Protein AF-A0A7V5P904-F1 (afdb_monomer)

Structure (mmCIF, N/CA/C/O backbone):
data_AF-A0A7V5P904-F1
#
_entry.id   AF-A0A7V5P904-F1
#
loop_
_atom_site.group_PDB
_atom_site.id
_atom_site.type_symbol
_atom_site.label_atom_id
_atom_site.label_alt_id
_atom_site.label_comp_id
_atom_site.label_asym_id
_atom_site.label_entity_id
_atom_site.label_seq_id
_atom_site.pdbx_PDB_ins_code
_atom_site.Cartn_x
_atom_site.Cartn_y
_atom_site.Cartn_z
_atom_site.occupancy
_atom_site.B_iso_or_equiv
_atom_site.auth_seq_id
_atom_site.auth_comp_id
_atom_site.auth_asym_id
_atom_site.auth_atom_id
_atom_site.pdbx_PDB_model_num
ATOM 1 N N . MET A 1 1 ? -10.458 20.919 -9.563 1.00 49.38 1 MET A N 1
ATOM 2 C CA . MET A 1 1 ? -9.528 19.772 -9.502 1.00 49.38 1 MET A CA 1
ATOM 3 C C . MET A 1 1 ? -10.337 18.624 -8.945 1.00 49.38 1 MET A C 1
ATOM 5 O O . MET A 1 1 ? -10.918 18.840 -7.884 1.00 49.38 1 MET A O 1
ATOM 9 N N . PRO A 1 2 ? -10.412 17.495 -9.659 1.00 64.31 2 PRO A N 1
ATOM 10 C CA . PRO A 1 2 ? -11.200 16.342 -9.248 1.00 64.31 2 PRO A CA 1
ATOM 11 C C . PRO A 1 2 ? -10.800 15.865 -7.848 1.00 64.31 2 PRO A C 1
ATOM 13 O O . PRO A 1 2 ? -9.627 15.961 -7.459 1.00 64.31 2 PRO A O 1
ATOM 16 N N . GLY A 1 3 ? -11.764 15.338 -7.093 1.00 79.19 3 GLY A N 1
ATOM 17 C CA . GLY A 1 3 ? -11.490 14.616 -5.849 1.00 79.19 3 GLY A CA 1
ATOM 18 C C . GLY A 1 3 ? -10.581 13.401 -6.091 1.00 79.19 3 GLY A C 1
ATOM 19 O O . GLY A 1 3 ? -10.425 12.935 -7.218 1.00 79.19 3 GLY A O 1
ATOM 20 N N . SER A 1 4 ? -9.967 12.844 -5.041 1.00 85.75 4 SER A N 1
ATOM 21 C CA . SER A 1 4 ? -9.073 11.679 -5.196 1.00 85.75 4 SER A CA 1
ATOM 22 C C . SER A 1 4 ? -9.781 10.452 -5.784 1.00 85.75 4 SER A C 1
ATOM 24 O O . SER A 1 4 ? -9.177 9.731 -6.576 1.00 85.75 4 SER A O 1
ATOM 26 N N . LEU A 1 5 ? -11.047 10.238 -5.414 1.00 90.12 5 LEU A N 1
ATOM 27 C CA . LEU A 1 5 ? -11.886 9.146 -5.911 1.00 90.12 5 LEU A CA 1
ATOM 28 C C . LEU A 1 5 ? -12.297 9.353 -7.371 1.00 90.12 5 LEU A C 1
ATOM 30 O O . LEU A 1 5 ? -12.176 8.447 -8.187 1.00 90.12 5 LEU A O 1
ATOM 34 N N . GLU A 1 6 ? -12.759 10.558 -7.681 1.00 93.12 6 GLU A N 1
ATOM 35 C CA . GLU A 1 6 ? -13.147 10.979 -9.023 1.00 93.12 6 GLU A CA 1
ATOM 36 C C . GLU A 1 6 ? -11.987 10.794 -9.996 1.00 93.12 6 GLU A C 1
ATOM 38 O O . GLU A 1 6 ? -12.098 10.056 -10.971 1.00 93.12 6 GLU A O 1
ATOM 43 N N . ARG A 1 7 ? -10.819 11.347 -9.651 1.00 92.06 7 ARG A N 1
ATOM 44 C CA . ARG A 1 7 ? -9.607 11.188 -10.449 1.00 92.06 7 ARG A CA 1
ATOM 45 C C . ARG A 1 7 ? -9.246 9.718 -10.664 1.00 92.06 7 ARG A C 1
ATOM 47 O O . ARG A 1 7 ? -8.915 9.355 -11.781 1.00 92.06 7 ARG A O 1
ATOM 54 N N . PHE A 1 8 ? -9.336 8.880 -9.630 1.00 92.19 8 PHE A N 1
ATOM 55 C CA . PHE A 1 8 ? -9.058 7.447 -9.760 1.00 92.19 8 PHE A CA 1
ATOM 56 C C . PHE A 1 8 ? -9.975 6.767 -10.787 1.00 92.19 8 PHE A C 1
ATOM 58 O O . PHE A 1 8 ? -9.491 6.020 -11.634 1.00 92.19 8 PHE A O 1
ATOM 65 N N . VAL A 1 9 ? -11.287 7.020 -10.727 1.00 93.44 9 VAL A N 1
ATOM 66 C CA . VAL A 1 9 ? -12.243 6.415 -11.665 1.00 93.44 9 VAL A CA 1
ATOM 67 C C . VAL A 1 9 ? -11.966 6.888 -13.090 1.00 93.44 9 VAL A C 1
ATOM 69 O O . VAL A 1 9 ? -11.924 6.061 -13.997 1.00 93.44 9 VAL A O 1
ATOM 72 N N . LEU A 1 10 ? -11.729 8.186 -13.289 1.00 93.88 10 LEU A N 1
ATOM 73 C CA . LEU A 1 10 ? -11.456 8.753 -14.612 1.00 93.88 10 LEU A CA 1
ATOM 74 C C . LEU A 1 10 ? -10.127 8.242 -15.197 1.00 93.88 10 LEU A C 1
ATOM 76 O O . LEU A 1 10 ? -10.101 7.791 -16.340 1.00 93.88 10 LEU A O 1
ATOM 80 N N . GLU A 1 11 ? -9.051 8.208 -14.404 1.00 91.44 11 GLU A N 1
ATOM 81 C CA . GLU A 1 11 ? -7.760 7.628 -14.812 1.00 91.44 11 GLU A CA 1
ATOM 82 C C . GLU A 1 11 ? -7.897 6.134 -15.147 1.00 91.44 11 GLU A C 1
ATOM 84 O O . GLU A 1 11 ? -7.312 5.651 -16.117 1.00 91.44 11 GLU A O 1
ATOM 89 N N . TYR A 1 12 ? -8.704 5.388 -14.383 1.00 91.75 12 TYR A N 1
ATOM 90 C CA . TYR A 1 12 ? -8.979 3.988 -14.693 1.00 91.75 12 TYR A CA 1
ATOM 91 C C . TYR A 1 12 ? -9.734 3.839 -16.021 1.00 91.75 12 TYR A C 1
ATOM 93 O O . TYR A 1 12 ? -9.333 3.014 -16.844 1.00 91.75 12 TYR A O 1
ATOM 101 N N . VAL A 1 13 ? -10.776 4.647 -16.258 1.00 93.38 13 VAL A N 1
ATOM 102 C CA . VAL A 1 13 ? -11.541 4.675 -17.519 1.00 93.38 13 VAL A CA 1
ATOM 103 C C . VAL A 1 13 ? -10.605 4.913 -18.705 1.00 93.38 13 VAL A C 1
ATOM 105 O O . VAL A 1 13 ? -10.647 4.154 -19.673 1.00 93.38 13 VAL A O 1
ATOM 108 N N . GLU A 1 14 ? -9.714 5.901 -18.617 1.00 92.06 14 GLU A N 1
ATOM 109 C CA . GLU A 1 14 ? -8.711 6.164 -19.656 1.00 92.06 14 GLU A CA 1
ATOM 110 C C . GLU A 1 14 ? -7.756 4.980 -19.850 1.00 92.06 14 GLU A C 1
ATOM 112 O O . GLU A 1 14 ? -7.474 4.584 -20.983 1.00 92.06 14 GLU A O 1
ATOM 117 N N . SER A 1 15 ? -7.293 4.365 -18.756 1.00 88.12 15 SER A N 1
ATOM 118 C CA . SER A 1 15 ? -6.331 3.255 -18.806 1.00 88.12 15 SER A CA 1
ATOM 119 C C . SER A 1 15 ? -6.862 2.021 -19.544 1.00 88.12 15 SER A C 1
ATOM 121 O O . SER A 1 15 ? -6.090 1.276 -20.151 1.00 88.12 15 SER A O 1
ATOM 123 N N . VAL A 1 16 ? -8.184 1.822 -19.541 1.00 89.81 16 VAL A N 1
ATOM 124 C CA . VAL A 1 16 ? -8.861 0.727 -20.251 1.00 89.81 16 VAL A CA 1
ATOM 125 C C . VAL A 1 16 ? -9.337 1.122 -21.655 1.00 89.81 16 VAL A C 1
ATOM 127 O O . VAL A 1 16 ? -10.073 0.365 -22.293 1.00 89.81 16 VAL A O 1
ATOM 130 N N . GLY A 1 17 ? -8.913 2.289 -22.153 1.00 89.44 17 GLY A N 1
ATOM 131 C CA . GLY A 1 17 ? -9.280 2.815 -23.470 1.00 89.44 17 GLY A CA 1
ATOM 132 C C . GLY A 1 17 ? -10.692 3.399 -23.536 1.00 89.44 17 GLY A C 1
ATOM 133 O O . GLY A 1 17 ? -11.238 3.545 -24.630 1.00 89.44 17 GLY A O 1
ATOM 134 N N . GLY A 1 18 ? -11.301 3.684 -22.386 1.00 92.62 18 GLY A N 1
ATOM 135 C CA . GLY A 1 18 ? -12.535 4.448 -22.298 1.00 92.62 18 GLY A CA 1
ATOM 136 C C . GLY A 1 18 ? -12.288 5.943 -22.480 1.00 92.62 18 GLY A C 1
ATOM 137 O O . GLY A 1 18 ? -11.158 6.426 -22.419 1.00 92.62 18 GLY A O 1
ATOM 138 N N . ILE A 1 19 ? -13.373 6.676 -22.701 1.00 95.00 19 ILE A N 1
ATOM 139 C CA . ILE A 1 19 ? -13.371 8.136 -22.753 1.00 95.00 19 ILE A CA 1
ATOM 140 C C . ILE A 1 19 ? -14.425 8.681 -21.802 1.00 95.00 19 ILE A C 1
ATOM 142 O O . ILE A 1 19 ? -15.433 8.023 -21.536 1.00 95.00 19 ILE A O 1
ATOM 146 N N . TRP A 1 20 ? -14.183 9.877 -21.289 1.00 95.88 20 TRP A N 1
ATOM 147 C CA . TRP A 1 20 ? -15.099 10.556 -20.393 1.00 95.88 20 TRP A CA 1
ATOM 148 C C . TRP A 1 20 ? -15.207 12.035 -20.759 1.00 95.88 20 TRP A C 1
ATOM 150 O O . TRP A 1 20 ? -14.271 12.625 -21.299 1.00 95.88 20 TRP A O 1
ATOM 160 N N . GLU A 1 21 ? -16.364 12.617 -20.475 1.00 95.50 21 GLU A N 1
ATOM 161 C CA . GLU A 1 21 ? -16.650 14.035 -20.660 1.00 95.50 21 GLU A CA 1
ATOM 162 C C . GLU A 1 21 ? -17.303 14.583 -19.390 1.00 95.50 21 GLU A C 1
ATOM 164 O O . GLU A 1 21 ? -18.206 13.964 -18.823 1.00 95.50 21 GLU A O 1
ATOM 169 N N . GLU A 1 22 ? -16.821 15.732 -18.919 1.00 95.25 22 GLU A N 1
ATOM 170 C CA . GLU A 1 22 ? -17.440 16.454 -17.809 1.00 95.25 22 GLU A CA 1
ATOM 171 C C . GLU A 1 22 ? -18.702 17.156 -18.314 1.00 95.25 22 GLU A C 1
ATOM 173 O O . GLU A 1 22 ? -18.627 18.034 -19.174 1.00 95.25 22 GLU A O 1
ATOM 178 N N . VAL A 1 23 ? -19.858 16.763 -17.783 1.00 92.81 23 VAL A N 1
ATOM 179 C CA . VAL A 1 23 ? -21.147 17.387 -18.116 1.00 92.81 23 VAL A CA 1
ATOM 180 C C . VAL A 1 23 ? -21.366 18.592 -17.207 1.00 92.81 23 VAL A C 1
ATOM 182 O O . VAL A 1 23 ? -21.662 19.693 -17.668 1.00 92.81 23 VAL A O 1
ATOM 185 N N . GLU A 1 24 ? -21.174 18.368 -15.910 1.00 91.25 24 GLU A N 1
ATOM 186 C CA . GLU A 1 24 ? -21.265 19.342 -14.827 1.00 91.25 24 GLU A CA 1
ATOM 187 C C . GLU A 1 24 ? -20.229 18.970 -13.750 1.00 91.25 24 GLU A C 1
ATOM 189 O O . GLU A 1 24 ? -19.742 17.835 -13.742 1.00 91.25 24 GLU A O 1
ATOM 194 N N . PRO A 1 25 ? -19.877 19.878 -12.822 1.00 90.50 25 PRO A N 1
ATOM 195 C CA . PRO A 1 25 ? -18.936 19.554 -11.756 1.00 90.50 25 PRO A CA 1
ATOM 196 C C . PRO A 1 25 ? -19.353 18.290 -10.991 1.00 90.50 25 PRO A C 1
ATOM 198 O O . PRO A 1 25 ? -20.466 18.220 -10.476 1.00 90.50 25 PRO A O 1
ATOM 201 N N . GLN A 1 26 ? -18.445 17.313 -10.882 1.00 91.38 26 GLN A N 1
ATOM 202 C CA . GLN A 1 26 ? -18.683 16.003 -10.250 1.00 91.38 26 GLN A CA 1
ATOM 203 C C . GLN A 1 26 ? -19.655 15.071 -11.005 1.00 91.38 26 GLN A C 1
ATOM 205 O O . GLN A 1 26 ? -20.056 14.042 -10.450 1.00 91.38 26 GLN A O 1
ATOM 210 N N . VAL A 1 27 ? -20.004 15.384 -12.260 1.00 94.75 27 VAL A N 1
ATOM 211 C CA . VAL A 1 27 ? -20.886 14.582 -13.120 1.00 94.75 27 VAL A CA 1
ATOM 212 C C . VAL A 1 27 ? -20.229 14.332 -14.475 1.00 94.75 27 VAL A C 1
ATOM 214 O O . VAL A 1 27 ? -19.966 15.254 -15.249 1.00 94.75 27 VAL A O 1
ATOM 217 N N . TYR A 1 28 ? -20.017 13.058 -14.790 1.00 95.81 28 TYR A N 1
ATOM 218 C CA . TYR A 1 28 ? -19.255 12.631 -15.959 1.00 95.81 28 TYR A CA 1
ATOM 219 C C . TYR A 1 28 ? -20.047 11.648 -16.804 1.00 95.81 28 TYR A C 1
ATOM 221 O O . TYR A 1 28 ? -20.590 10.673 -16.286 1.00 95.81 28 TYR A O 1
ATOM 229 N N . ASP A 1 29 ? -20.056 11.864 -18.112 1.00 95.56 29 ASP A N 1
ATOM 230 C CA . ASP A 1 29 ? -20.478 10.854 -19.072 1.00 95.56 29 ASP A CA 1
ATOM 231 C C . ASP A 1 29 ? -19.258 10.006 -19.436 1.00 95.56 29 ASP A C 1
ATOM 233 O O . ASP A 1 29 ? -18.247 10.528 -19.896 1.00 95.56 29 ASP A O 1
ATOM 237 N N . VAL A 1 30 ? -19.333 8.694 -19.201 1.00 95.00 30 VAL A N 1
ATOM 238 C CA . VAL A 1 30 ? -18.252 7.742 -19.480 1.00 95.00 30 VAL A CA 1
ATOM 239 C C . VAL A 1 30 ? -18.686 6.730 -20.532 1.00 95.00 30 VAL A C 1
ATOM 241 O O . VAL A 1 30 ? -19.774 6.152 -20.467 1.00 95.00 30 VAL A O 1
ATOM 244 N N . MET A 1 31 ? -17.806 6.472 -21.492 1.00 94.31 31 MET A N 1
ATOM 245 C CA . MET A 1 31 ? -17.975 5.438 -22.505 1.00 94.31 31 MET A CA 1
ATOM 246 C C . MET A 1 31 ? -16.804 4.466 -22.427 1.00 94.31 31 MET A C 1
ATOM 248 O O . MET A 1 31 ? -15.640 4.862 -22.441 1.00 94.31 31 MET A O 1
ATOM 252 N N . MET A 1 32 ? -17.114 3.174 -22.344 1.00 92.12 32 MET A N 1
ATOM 253 C CA . MET A 1 32 ? -16.124 2.113 -22.162 1.00 92.12 32 MET A CA 1
ATOM 254 C C . MET A 1 32 ? -16.500 0.852 -22.944 1.00 92.12 32 MET A C 1
ATOM 256 O O . MET A 1 32 ? -17.670 0.686 -23.303 1.00 92.12 32 MET A O 1
ATOM 260 N N . PRO A 1 33 ? -15.556 -0.090 -23.151 1.00 90.38 33 PRO A N 1
ATOM 261 C CA . PRO A 1 33 ? -15.866 -1.392 -23.730 1.00 90.38 33 PRO A CA 1
ATOM 262 C C . PRO A 1 33 ? -17.033 -2.088 -23.018 1.00 90.38 33 PRO A C 1
ATOM 264 O O . PRO A 1 33 ? -17.097 -2.139 -21.787 1.00 90.38 33 PRO A O 1
ATOM 267 N N . GLU A 1 34 ? -17.944 -2.675 -23.798 1.00 88.38 34 GLU A N 1
ATOM 268 C CA . GLU A 1 34 ? -19.178 -3.269 -23.274 1.00 88.38 34 GLU A CA 1
ATOM 269 C C . GLU A 1 34 ? -18.920 -4.336 -22.196 1.00 88.38 34 GLU A C 1
ATOM 271 O O . GLU A 1 34 ? -19.666 -4.418 -21.218 1.00 88.38 34 GLU A O 1
ATOM 276 N N . SER A 1 35 ? -17.862 -5.136 -22.355 1.00 88.19 35 SER A N 1
ATOM 277 C CA . SER A 1 35 ? -17.453 -6.149 -21.377 1.00 88.19 35 SER A CA 1
ATOM 278 C C . SER A 1 35 ? -17.223 -5.544 -19.991 1.00 88.19 35 SER A C 1
ATOM 280 O O . SER A 1 35 ? -17.794 -6.031 -19.016 1.00 88.19 35 SER A O 1
ATOM 282 N N . LEU A 1 36 ? -16.468 -4.445 -19.918 1.00 88.25 36 LEU A N 1
ATOM 283 C CA . LEU A 1 36 ? -16.146 -3.752 -18.670 1.00 88.25 36 LEU A CA 1
ATOM 284 C C . LEU A 1 36 ? -17.365 -3.047 -18.083 1.00 88.25 36 LEU A C 1
ATOM 286 O O . LEU A 1 36 ? -17.591 -3.104 -16.880 1.00 88.25 36 LEU A O 1
ATOM 290 N N . ARG A 1 37 ? -18.202 -2.434 -18.923 1.00 89.31 37 ARG A N 1
ATOM 291 C CA . ARG A 1 37 ? -19.433 -1.774 -18.466 1.00 89.31 37 ARG A CA 1
ATOM 292 C C . ARG A 1 37 ? -20.393 -2.760 -17.792 1.00 89.31 37 ARG A C 1
ATOM 294 O O . ARG A 1 37 ? -20.950 -2.452 -16.737 1.00 89.31 37 ARG A O 1
ATOM 301 N N . ARG A 1 38 ? -20.572 -3.957 -18.373 1.00 87.38 38 ARG A N 1
ATOM 302 C CA . ARG A 1 38 ? -21.374 -5.032 -17.759 1.00 87.38 38 ARG A CA 1
ATOM 303 C C . ARG A 1 38 ? -20.756 -5.497 -16.448 1.00 87.38 38 ARG A C 1
ATOM 305 O O . ARG A 1 38 ? -21.477 -5.733 -15.482 1.00 87.38 38 ARG A O 1
ATOM 312 N N . GLU A 1 39 ? -19.434 -5.622 -16.413 1.00 88.81 39 GLU A N 1
ATOM 313 C CA . GLU A 1 39 ? -18.722 -6.031 -15.212 1.00 88.81 39 GLU A CA 1
ATOM 314 C C . GLU A 1 39 ? -18.861 -4.998 -14.093 1.00 88.81 39 GLU A C 1
ATOM 316 O O . GLU A 1 39 ? -19.142 -5.383 -12.968 1.00 88.81 39 GLU A O 1
ATOM 321 N N . LEU A 1 40 ? -18.813 -3.703 -14.393 1.00 89.44 40 LEU A N 1
ATOM 322 C CA . LEU A 1 40 ? -18.979 -2.606 -13.431 1.00 89.44 40 LEU A CA 1
ATOM 323 C C . LEU A 1 40 ? -20.437 -2.283 -13.072 1.00 89.44 40 LEU A C 1
ATOM 325 O O . LEU A 1 40 ? -20.695 -1.387 -12.269 1.00 89.44 40 LEU A O 1
ATOM 329 N N . LEU A 1 41 ? -21.397 -3.022 -13.636 1.00 86.75 41 LEU A N 1
ATOM 330 C CA . LEU A 1 41 ? -22.832 -2.836 -13.406 1.00 86.75 41 LEU A CA 1
ATOM 331 C C . LEU A 1 41 ? -23.345 -1.441 -13.809 1.00 86.75 41 LEU A C 1
ATOM 333 O O . LEU A 1 41 ? -24.323 -0.962 -13.248 1.00 86.75 41 LEU A O 1
ATOM 337 N N . LEU A 1 42 ? -22.731 -0.800 -14.807 1.00 85.19 42 LEU A N 1
ATOM 338 C CA . LEU A 1 42 ? -23.082 0.559 -15.255 1.00 85.19 42 LEU A CA 1
ATOM 339 C C . LEU A 1 42 ? -24.278 0.600 -16.232 1.00 85.19 42 LEU A C 1
ATOM 341 O O . LEU A 1 42 ? -24.453 1.546 -16.994 1.00 85.19 42 LEU A O 1
ATOM 345 N N . GLY A 1 43 ? -25.110 -0.443 -16.224 1.00 80.12 43 GLY A N 1
ATOM 346 C CA . GLY A 1 43 ? -26.280 -0.559 -17.091 1.00 80.12 43 GLY A CA 1
ATOM 347 C C . GLY A 1 43 ? -25.968 -0.896 -18.563 1.00 80.12 43 GLY A C 1
ATOM 348 O O . GLY A 1 43 ? -24.821 -1.144 -18.943 1.00 80.12 43 GLY A O 1
ATOM 349 N N . PRO A 1 44 ? -27.013 -0.978 -19.410 1.00 76.62 44 PRO A N 1
ATOM 350 C CA . PRO A 1 44 ? -26.896 -1.389 -20.811 1.00 76.62 44 PRO A CA 1
ATOM 351 C C . PRO A 1 44 ? -26.626 -0.229 -21.787 1.00 76.62 44 PRO A C 1
ATOM 353 O O . PRO A 1 44 ? -26.420 -0.478 -22.977 1.00 76.62 44 PRO A O 1
ATOM 356 N N . VAL A 1 45 ? -26.647 1.024 -21.321 1.00 79.81 45 VAL A N 1
ATOM 357 C CA . VAL A 1 45 ? -26.542 2.229 -22.165 1.00 79.81 45 VAL A CA 1
ATOM 358 C C . VAL A 1 45 ? -25.085 2.528 -22.498 1.00 79.81 45 VAL A C 1
ATOM 360 O O . VAL A 1 45 ? -24.221 2.407 -21.632 1.00 79.81 45 VAL A O 1
ATOM 363 N N . GLU A 1 46 ? -24.788 2.796 -23.776 1.00 85.44 46 GLU A N 1
ATOM 364 C CA . GLU A 1 46 ? -23.414 2.944 -24.310 1.00 85.44 46 GLU A CA 1
ATOM 365 C C . GLU A 1 46 ? -22.598 3.989 -23.548 1.00 85.44 46 GLU A C 1
ATOM 367 O O . GLU A 1 46 ? -21.433 3.757 -23.231 1.00 85.44 46 GLU A O 1
ATOM 372 N N . VAL A 1 47 ? -23.270 5.070 -23.162 1.00 91.38 47 VAL A N 1
ATOM 373 C CA . VAL A 1 47 ? -22.758 6.100 -22.267 1.00 91.38 47 VAL A CA 1
ATOM 374 C C . VAL A 1 47 ? -23.397 5.907 -20.894 1.00 91.38 47 VAL A C 1
ATOM 376 O O . VAL A 1 47 ? -24.625 5.911 -20.768 1.00 91.38 47 VAL A O 1
ATOM 379 N N . ALA A 1 48 ? -22.567 5.723 -19.872 1.00 92.19 48 ALA A N 1
ATOM 380 C CA . ALA A 1 48 ? -22.990 5.698 -18.480 1.00 92.19 48 ALA A CA 1
ATOM 381 C C . ALA A 1 48 ? -22.702 7.057 -17.842 1.00 92.19 48 ALA A C 1
ATOM 383 O O . ALA A 1 48 ? -21.608 7.589 -17.999 1.00 92.19 48 ALA A O 1
ATOM 384 N N . ARG A 1 49 ? -23.660 7.606 -17.095 1.00 94.19 49 ARG A N 1
ATOM 385 C CA . ARG A 1 49 ? -23.453 8.847 -16.345 1.00 94.19 49 ARG A CA 1
ATOM 386 C C . ARG A 1 49 ? -23.041 8.522 -14.919 1.00 94.19 49 ARG A C 1
ATOM 388 O O . ARG A 1 49 ? -23.757 7.793 -14.237 1.00 94.19 49 ARG A O 1
ATOM 395 N N . LEU A 1 50 ? -21.912 9.049 -14.468 1.00 94.88 50 LEU A N 1
ATOM 396 C CA . LEU A 1 50 ? -21.390 8.893 -13.113 1.00 94.88 50 LEU A CA 1
ATOM 397 C C . LEU A 1 50 ? -21.535 10.213 -12.358 1.00 94.88 50 LEU A C 1
ATOM 399 O O . LEU A 1 50 ? -21.218 11.264 -12.904 1.00 94.88 50 LEU A O 1
ATOM 403 N N . ALA A 1 51 ? -21.975 10.151 -11.105 1.00 95.00 51 ALA A N 1
ATOM 404 C CA . ALA A 1 51 ? -21.997 11.292 -10.194 1.00 95.00 51 ALA A CA 1
ATOM 405 C C . ALA A 1 51 ? -21.154 10.977 -8.954 1.00 95.00 51 ALA A C 1
ATOM 407 O O . ALA A 1 51 ? -21.216 9.861 -8.439 1.00 95.00 51 ALA A O 1
ATOM 408 N N . PHE A 1 52 ? -20.386 11.944 -8.459 1.00 94.00 52 PHE A N 1
ATOM 409 C CA . PHE A 1 52 ? -19.597 11.809 -7.223 1.00 94.00 52 PHE A CA 1
ATOM 410 C C . PHE A 1 52 ? -20.195 12.586 -6.043 1.00 94.00 52 PHE A C 1
ATOM 412 O O . PHE A 1 52 ? -19.780 12.386 -4.903 1.00 94.00 52 PHE A O 1
ATOM 419 N N . ASP A 1 53 ? -21.216 13.401 -6.313 1.00 92.00 53 ASP A N 1
ATOM 420 C CA . ASP A 1 53 ? -21.970 14.160 -5.323 1.00 92.00 53 ASP A CA 1
ATOM 421 C C . ASP A 1 53 ? -23.417 13.641 -5.248 1.00 92.00 53 ASP A C 1
ATOM 423 O O . ASP A 1 53 ? -24.082 13.552 -6.287 1.00 92.00 53 ASP A O 1
ATOM 427 N N . PRO A 1 54 ? -23.942 13.278 -4.061 1.00 90.69 54 PRO A N 1
ATOM 428 C CA . PRO A 1 54 ? -25.344 12.897 -3.923 1.00 90.69 54 PRO A CA 1
ATOM 429 C C . PRO A 1 54 ? -26.327 14.011 -4.313 1.00 90.69 54 PRO A C 1
ATOM 431 O O . PRO A 1 54 ? -27.435 13.687 -4.740 1.00 90.69 54 PRO A O 1
ATOM 434 N N . GLU A 1 55 ? -25.962 15.294 -4.198 1.00 91.00 55 GLU A N 1
ATOM 435 C CA . GLU A 1 55 ? -26.850 16.405 -4.574 1.00 91.00 55 GLU A CA 1
ATOM 436 C C . GLU A 1 55 ? -27.127 16.427 -6.086 1.00 91.00 55 GLU A C 1
ATOM 438 O O . GLU A 1 55 ? -28.252 16.701 -6.505 1.00 91.00 55 GLU A O 1
ATOM 443 N N . ALA A 1 56 ? -26.157 15.998 -6.900 1.00 90.25 56 ALA A N 1
ATOM 444 C CA . ALA A 1 56 ? -26.288 15.926 -8.355 1.00 90.25 56 ALA A CA 1
ATOM 445 C C . ALA A 1 56 ? -27.337 14.901 -8.834 1.00 90.25 56 ALA A C 1
ATOM 447 O O . ALA A 1 56 ? -27.785 14.957 -9.979 1.00 90.25 56 ALA A O 1
ATOM 448 N N . LEU A 1 57 ? -27.776 13.968 -7.976 1.00 89.88 57 LEU A N 1
ATOM 449 C CA . LEU A 1 57 ? -28.831 13.009 -8.325 1.00 89.88 57 LEU A CA 1
ATOM 450 C C . LEU A 1 57 ? -30.212 13.660 -8.466 1.00 89.88 57 LEU A C 1
ATOM 452 O O . LEU A 1 57 ? -31.083 13.082 -9.118 1.00 89.88 57 LEU A O 1
ATOM 456 N N . ALA A 1 58 ? -30.431 14.835 -7.866 1.00 90.69 58 ALA A N 1
ATOM 457 C CA . ALA A 1 58 ? -31.678 15.577 -8.036 1.00 90.69 58 ALA A CA 1
ATOM 458 C C . ALA A 1 58 ? -31.846 16.052 -9.489 1.00 90.69 58 ALA A C 1
ATOM 460 O O . ALA A 1 58 ? -32.923 15.896 -10.068 1.00 90.69 58 ALA A O 1
ATOM 461 N N . ASP A 1 59 ? -30.761 16.554 -10.083 1.00 90.12 59 ASP A N 1
ATOM 462 C CA . ASP A 1 59 ? -30.723 17.063 -11.457 1.00 90.12 59 ASP A CA 1
ATOM 463 C C . ASP A 1 59 ? -30.437 15.950 -12.484 1.00 90.12 59 ASP A C 1
ATOM 465 O O . ASP A 1 59 ? -30.860 16.012 -13.645 1.00 90.12 59 ASP A O 1
ATOM 469 N N . HIS A 1 60 ? -29.781 14.868 -12.050 1.00 89.25 60 HIS A N 1
ATOM 470 C CA . HIS A 1 60 ? -29.451 13.706 -12.871 1.00 89.25 60 HIS A CA 1
ATOM 471 C C . HIS A 1 60 ? -29.872 12.384 -12.207 1.00 89.25 60 HIS A C 1
ATOM 473 O O . HIS A 1 60 ? -29.024 11.588 -11.799 1.00 89.25 60 HIS A O 1
ATOM 479 N N . PRO A 1 61 ? -31.177 12.062 -12.177 1.00 88.25 61 PRO A N 1
ATOM 480 C CA . PRO A 1 61 ? -31.685 10.865 -11.496 1.00 88.25 61 PRO A CA 1
ATOM 481 C C . PRO A 1 61 ? -31.243 9.541 -12.138 1.00 88.25 61 PRO A C 1
ATOM 483 O O . PRO A 1 61 ? -31.347 8.486 -11.519 1.00 88.25 61 PRO A O 1
ATOM 486 N N . ALA A 1 62 ? -30.771 9.580 -13.387 1.00 87.50 62 ALA A N 1
ATOM 487 C CA . ALA A 1 62 ? -30.222 8.422 -14.091 1.00 87.50 62 ALA A CA 1
ATOM 488 C C . ALA A 1 62 ? -28.708 8.232 -13.869 1.00 87.50 62 ALA A C 1
ATOM 490 O O . ALA A 1 62 ? -28.149 7.257 -14.372 1.00 87.50 62 ALA A O 1
ATOM 491 N N . ALA A 1 63 ? -28.039 9.153 -13.166 1.00 91.75 63 ALA A N 1
ATOM 492 C CA . ALA A 1 63 ? -26.619 9.037 -12.871 1.00 91.75 63 ALA A CA 1
ATOM 493 C C . ALA A 1 63 ? -26.359 7.974 -11.798 1.00 91.75 63 ALA A C 1
ATOM 495 O O . ALA A 1 63 ? -27.105 7.823 -10.831 1.00 91.75 63 ALA A O 1
ATOM 496 N N . GLN A 1 64 ? -25.259 7.249 -11.956 1.00 91.69 64 GLN A N 1
ATOM 497 C CA . GLN A 1 64 ? -24.791 6.282 -10.985 1.00 91.69 64 GLN A CA 1
ATOM 498 C C . GLN A 1 64 ? -23.895 6.979 -9.959 1.00 91.69 64 GLN A C 1
ATOM 500 O O . GLN A 1 64 ? -22.809 7.452 -10.296 1.00 91.69 64 GLN A O 1
ATOM 505 N N . LEU A 1 65 ? -24.326 7.000 -8.696 1.00 92.94 65 LEU A N 1
ATOM 506 C CA . LEU A 1 65 ? -23.525 7.562 -7.611 1.00 92.94 65 LEU A CA 1
ATOM 507 C C . LEU A 1 65 ? -22.303 6.678 -7.318 1.00 92.94 65 LEU A C 1
ATOM 509 O O . LEU A 1 65 ? -22.438 5.506 -6.955 1.00 92.94 65 LEU A O 1
ATOM 513 N N . MET A 1 66 ? -21.112 7.256 -7.447 1.00 93.81 66 MET A N 1
ATOM 514 C CA . MET A 1 66 ? -19.824 6.656 -7.116 1.00 93.81 66 MET A CA 1
ATOM 515 C C . MET A 1 66 ? -19.444 7.026 -5.680 1.00 93.81 66 MET A C 1
ATOM 517 O O . MET A 1 66 ? -18.764 8.017 -5.431 1.00 93.81 66 MET A O 1
ATOM 521 N N . THR A 1 67 ? -19.892 6.215 -4.722 1.00 91.75 67 THR A N 1
ATOM 522 C CA . THR A 1 67 ? -19.587 6.387 -3.294 1.00 91.75 67 THR A CA 1
ATOM 523 C C . THR A 1 67 ? -19.088 5.087 -2.671 1.00 91.75 67 THR A C 1
ATOM 525 O O . THR A 1 67 ? -19.358 3.996 -3.183 1.00 91.75 67 THR A O 1
ATOM 528 N N . PHE A 1 68 ? -18.348 5.189 -1.567 1.00 88.88 68 PHE A N 1
ATOM 529 C CA . PHE A 1 68 ? -17.842 4.023 -0.843 1.00 88.88 68 PHE A CA 1
ATOM 530 C C . PHE A 1 68 ? -18.991 3.122 -0.374 1.00 88.88 68 PHE A C 1
ATOM 532 O O . PHE A 1 68 ? -19.997 3.596 0.151 1.00 88.88 68 PHE A O 1
ATOM 539 N N . GLY A 1 69 ? -18.834 1.812 -0.579 1.00 85.06 69 GLY A N 1
ATOM 540 C CA . GLY A 1 69 ? -19.868 0.811 -0.308 1.00 85.06 69 GLY A CA 1
ATOM 541 C C . GLY A 1 69 ? -20.879 0.622 -1.443 1.00 85.06 69 GLY A C 1
ATOM 542 O O . GLY A 1 69 ? -21.751 -0.241 -1.335 1.00 85.06 69 GLY A O 1
ATOM 543 N N . HIS A 1 70 ? -20.783 1.389 -2.537 1.00 89.25 70 HIS A N 1
ATOM 544 C CA . HIS A 1 70 ? -21.570 1.116 -3.733 1.00 89.25 70 HIS A CA 1
ATOM 545 C C . HIS A 1 70 ? -20.936 -0.028 -4.555 1.00 89.25 70 HIS A C 1
ATOM 547 O O . HIS A 1 70 ? -19.766 0.082 -4.934 1.00 89.25 70 HIS A O 1
ATOM 553 N N . PRO A 1 71 ? -21.694 -1.076 -4.948 1.00 90.06 71 PRO A N 1
ATOM 554 C CA . PRO A 1 71 ? -21.135 -2.252 -5.623 1.00 90.06 71 PRO A CA 1
ATOM 555 C C . PRO A 1 71 ? -20.347 -1.953 -6.903 1.00 90.06 71 PRO A C 1
ATOM 557 O O . PRO A 1 71 ? -19.348 -2.611 -7.177 1.00 90.06 71 PRO A O 1
ATOM 560 N N . SER A 1 72 ? -20.775 -0.970 -7.702 1.00 89.88 72 SER A N 1
ATOM 561 C CA . SER A 1 72 ? -20.047 -0.574 -8.918 1.00 89.88 72 SER A CA 1
ATOM 562 C C . SER A 1 72 ? -18.648 -0.052 -8.606 1.00 89.88 72 SER A C 1
ATOM 564 O O . SER A 1 72 ? -17.705 -0.377 -9.322 1.00 89.88 72 SER A O 1
ATOM 566 N N . LEU A 1 73 ? -18.499 0.713 -7.520 1.00 93.06 73 LEU A N 1
ATOM 567 C CA . LEU A 1 73 ? -17.208 1.262 -7.124 1.00 93.06 73 LEU A CA 1
ATOM 568 C C . LEU A 1 73 ? -16.283 0.168 -6.574 1.00 93.06 73 LEU A C 1
ATOM 570 O O . LEU A 1 73 ? -15.109 0.118 -6.932 1.00 93.06 73 LEU A O 1
ATOM 574 N N . ASP A 1 74 ? -16.820 -0.771 -5.795 1.00 91.38 74 ASP A N 1
ATOM 575 C CA . ASP A 1 74 ? -16.052 -1.931 -5.326 1.00 91.38 74 ASP A CA 1
ATOM 576 C C . ASP A 1 74 ? -15.513 -2.764 -6.499 1.00 91.38 74 ASP A C 1
ATOM 578 O O . ASP A 1 74 ? -14.387 -3.264 -6.463 1.00 91.38 74 ASP A O 1
ATOM 582 N N . ARG A 1 75 ? -16.290 -2.870 -7.585 1.00 91.62 75 ARG A N 1
ATOM 583 C CA . ARG A 1 75 ? -15.847 -3.537 -8.814 1.00 91.62 75 ARG A CA 1
ATOM 584 C C . ARG A 1 75 ? -14.793 -2.748 -9.579 1.00 91.62 75 ARG A C 1
ATOM 586 O O . ARG A 1 75 ? -13.887 -3.381 -10.114 1.00 91.62 75 ARG A O 1
ATOM 593 N N . PHE A 1 76 ? -14.855 -1.414 -9.593 1.00 91.88 76 PHE A N 1
ATOM 594 C CA . PHE A 1 76 ? -13.758 -0.588 -10.114 1.00 91.88 76 PHE A CA 1
ATOM 595 C C . PHE A 1 76 ? -12.454 -0.908 -9.383 1.00 91.88 76 PHE A C 1
ATOM 597 O O . PHE A 1 76 ? -11.444 -1.187 -10.028 1.00 91.88 76 PHE A O 1
ATOM 604 N N . PHE A 1 77 ? -12.477 -0.955 -8.047 1.00 90.62 77 PHE A N 1
ATOM 605 C CA . PHE A 1 77 ? -11.291 -1.307 -7.267 1.00 90.62 77 PHE A CA 1
ATOM 606 C C . PHE A 1 77 ? -10.807 -2.731 -7.547 1.00 90.62 77 PHE A C 1
ATOM 608 O O . PHE A 1 77 ? -9.614 -2.928 -7.773 1.00 90.62 77 PHE A O 1
ATOM 615 N N . ALA A 1 78 ? -11.709 -3.713 -7.582 1.00 89.62 78 ALA A N 1
ATOM 616 C CA . ALA A 1 78 ? -11.347 -5.104 -7.851 1.00 89.62 78 ALA A CA 1
ATOM 617 C C . ALA A 1 78 ? -10.712 -5.278 -9.240 1.00 89.62 78 ALA A C 1
ATOM 619 O O . ALA A 1 78 ? -9.697 -5.960 -9.383 1.00 89.62 78 ALA A O 1
ATOM 620 N N . LEU A 1 79 ? -11.278 -4.626 -10.257 1.00 90.56 79 LEU A N 1
ATOM 621 C CA . LEU A 1 79 ? -10.750 -4.661 -11.615 1.00 90.56 79 LEU A CA 1
ATOM 622 C C . LEU A 1 79 ? -9.405 -3.948 -11.739 1.00 90.56 79 LEU A C 1
ATOM 624 O O . LEU A 1 79 ? -8.500 -4.476 -12.382 1.00 90.56 79 LEU A O 1
ATOM 628 N N . ALA A 1 80 ? -9.253 -2.784 -11.107 1.00 88.69 80 ALA A N 1
ATOM 629 C CA . ALA A 1 80 ? -7.983 -2.069 -11.077 1.00 88.69 80 ALA A CA 1
ATOM 630 C C . ALA A 1 80 ? -6.890 -2.892 -10.376 1.00 88.69 80 ALA A C 1
ATOM 632 O O . ALA A 1 80 ? -5.770 -2.956 -10.869 1.00 88.69 80 ALA A O 1
ATOM 633 N N . GLN A 1 81 ? -7.216 -3.578 -9.275 1.00 85.38 81 GLN A N 1
ATOM 634 C CA . GLN A 1 81 ? -6.281 -4.451 -8.552 1.00 85.38 81 GLN A CA 1
ATOM 635 C C . GLN A 1 81 ? -5.904 -5.721 -9.326 1.00 85.38 81 GLN A C 1
ATOM 637 O O . GLN A 1 81 ? -4.792 -6.227 -9.172 1.00 85.38 81 GLN A O 1
ATOM 642 N N . ALA A 1 82 ? -6.820 -6.254 -10.140 1.00 85.19 82 ALA A N 1
ATOM 643 C CA . ALA A 1 82 ? -6.542 -7.387 -11.023 1.00 85.19 82 ALA A CA 1
ATOM 644 C C . ALA A 1 82 ? -5.618 -7.005 -12.195 1.00 85.19 82 ALA A C 1
ATOM 646 O O . ALA A 1 82 ? -5.026 -7.872 -12.842 1.00 85.19 82 ALA A O 1
ATOM 647 N N . GLN A 1 83 ? -5.492 -5.709 -12.481 1.00 78.31 83 GLN A N 1
ATOM 648 C CA . GLN A 1 83 ? -4.580 -5.168 -13.478 1.00 78.31 83 GLN A CA 1
ATOM 649 C C . GLN A 1 83 ? -3.264 -4.720 -12.816 1.00 78.31 83 GLN A C 1
ATOM 651 O O . GLN A 1 83 ? -3.193 -4.433 -11.626 1.00 78.31 83 GLN A O 1
ATOM 656 N N . GLY A 1 84 ? -2.172 -4.675 -13.586 1.00 71.31 84 GLY A N 1
ATOM 657 C CA . GLY A 1 84 ? -0.939 -4.016 -13.128 1.00 71.31 84 GLY A CA 1
ATOM 658 C C . GLY A 1 84 ? -0.042 -4.799 -12.156 1.00 71.31 84 GLY A C 1
ATOM 659 O O . GLY A 1 84 ? 0.777 -4.190 -11.474 1.00 71.31 84 GLY A O 1
ATOM 660 N N . HIS A 1 85 ? -0.109 -6.136 -12.115 1.00 78.25 85 HIS A N 1
ATOM 661 C CA . HIS A 1 85 ? 0.765 -6.941 -11.239 1.00 78.25 85 HIS A CA 1
ATOM 662 C C . HIS A 1 85 ? 2.271 -6.761 -11.495 1.00 78.25 85 HIS A C 1
ATOM 664 O O . HIS A 1 85 ? 3.083 -6.945 -10.586 1.00 78.25 85 HIS A O 1
ATOM 670 N N . VAL A 1 86 ? 2.662 -6.447 -12.733 1.00 83.00 86 VAL A N 1
ATOM 671 C CA . VAL A 1 86 ? 4.060 -6.226 -13.115 1.00 83.00 86 VAL A CA 1
ATOM 672 C C . VAL A 1 86 ? 4.131 -5.083 -14.116 1.00 83.00 86 VAL A C 1
ATOM 674 O O . VAL A 1 86 ? 3.481 -5.125 -15.157 1.00 83.00 86 VAL A O 1
ATOM 677 N N . ALA A 1 87 ? 4.981 -4.103 -13.826 1.00 85.31 87 ALA A N 1
ATOM 678 C CA . ALA A 1 87 ? 5.329 -3.029 -14.744 1.00 85.31 87 ALA A CA 1
ATOM 679 C C . ALA A 1 87 ? 6.852 -2.896 -14.851 1.00 85.31 87 ALA A C 1
ATOM 681 O O . ALA A 1 87 ? 7.597 -3.234 -13.927 1.00 85.31 87 ALA A O 1
ATOM 682 N N . SER A 1 88 ? 7.317 -2.393 -15.993 1.00 85.94 88 SER A N 1
ATOM 683 C CA . SER A 1 88 ? 8.708 -2.006 -16.198 1.00 85.94 88 SER A CA 1
ATOM 684 C C . SER A 1 88 ? 8.750 -0.555 -16.639 1.00 85.94 88 SER A C 1
ATOM 686 O O . SER A 1 88 ? 7.989 -0.140 -17.510 1.00 85.94 88 SER A O 1
ATOM 688 N N . VAL A 1 89 ? 9.626 0.214 -16.003 1.00 87.00 89 VAL A N 1
ATOM 689 C CA . VAL A 1 89 ? 9.771 1.645 -16.246 1.00 87.00 89 VAL A CA 1
ATOM 690 C C . VAL A 1 89 ? 11.254 1.963 -16.315 1.00 87.00 89 VAL A C 1
ATOM 692 O O . VAL A 1 89 ? 12.041 1.465 -15.505 1.00 87.00 89 VAL A O 1
ATOM 695 N N . TYR A 1 90 ? 11.633 2.799 -17.277 1.00 84.94 90 TYR A N 1
ATOM 696 C CA . TYR A 1 90 ? 12.970 3.362 -17.352 1.00 84.94 90 TYR A CA 1
ATOM 697 C C . TYR A 1 90 ? 12.976 4.714 -16.661 1.00 84.94 90 TYR A C 1
ATOM 699 O O . TYR A 1 90 ? 12.321 5.656 -17.097 1.00 84.94 90 TYR A O 1
ATOM 707 N N . LEU A 1 91 ? 13.738 4.808 -15.576 1.00 80.69 91 LEU A N 1
ATOM 708 C CA . LEU A 1 91 ? 13.966 6.090 -14.930 1.00 80.69 91 LEU A CA 1
ATOM 709 C C . LEU A 1 91 ? 14.974 6.891 -15.770 1.00 80.69 91 LEU A C 1
ATOM 711 O O . LEU A 1 91 ? 15.986 6.325 -16.207 1.00 80.69 91 LEU A O 1
ATOM 715 N N . PRO A 1 92 ? 14.737 8.194 -16.006 1.00 71.06 92 PRO A N 1
ATOM 716 C CA . PRO A 1 92 ? 15.694 9.039 -16.705 1.00 71.06 92 PRO A CA 1
ATOM 717 C C . PRO A 1 92 ? 17.039 9.016 -15.974 1.00 71.06 92 PRO A C 1
ATOM 719 O O . PRO A 1 92 ? 17.080 8.918 -14.748 1.00 71.06 92 PRO A O 1
ATOM 722 N N . ALA A 1 93 ? 18.133 9.081 -16.740 1.00 64.38 93 ALA A N 1
ATOM 723 C CA . ALA A 1 93 ? 19.491 8.826 -16.268 1.00 64.38 93 ALA A CA 1
ATOM 724 C C . ALA A 1 93 ? 19.822 9.561 -14.955 1.00 64.38 93 ALA A C 1
ATOM 726 O O . ALA A 1 93 ? 20.211 10.730 -14.942 1.00 64.38 93 ALA A O 1
ATOM 727 N N . SER A 1 94 ? 19.704 8.849 -13.835 1.00 63.72 94 SER A N 1
ATOM 728 C CA . SER A 1 94 ? 20.060 9.359 -12.522 1.00 63.72 94 SER A CA 1
ATOM 729 C C . SER A 1 94 ? 21.563 9.178 -12.331 1.00 63.72 94 SER A C 1
ATOM 731 O O . SER A 1 94 ? 22.049 8.052 -12.248 1.00 63.72 94 SER A O 1
ATOM 733 N N . ASN A 1 95 ? 22.293 10.289 -12.229 1.00 66.56 95 ASN A N 1
ATOM 734 C CA . ASN A 1 95 ? 23.700 10.330 -11.819 1.00 66.56 95 ASN A CA 1
ATOM 735 C C . ASN A 1 95 ? 24.726 9.735 -12.816 1.00 66.56 95 ASN A C 1
ATOM 737 O O . ASN A 1 95 ? 25.455 8.794 -12.507 1.00 66.56 95 ASN A O 1
ATOM 741 N N . LEU A 1 96 ? 24.852 10.347 -14.000 1.00 70.31 96 LEU A N 1
ATOM 742 C CA . LEU A 1 96 ? 25.905 10.021 -14.982 1.00 70.31 96 LEU A CA 1
ATOM 743 C C . LEU A 1 96 ? 27.312 10.507 -14.577 1.00 70.31 96 LEU A C 1
ATOM 745 O O . LEU A 1 96 ? 28.313 10.091 -15.162 1.00 70.31 96 LEU A O 1
ATOM 749 N N . ALA A 1 97 ? 27.401 11.392 -13.582 1.00 71.94 97 ALA A N 1
ATOM 750 C CA . ALA A 1 97 ? 28.649 11.983 -13.114 1.00 71.94 97 ALA A CA 1
ATOM 751 C C . ALA A 1 97 ? 28.615 12.165 -11.585 1.00 71.94 97 ALA A C 1
ATOM 753 O O . ALA A 1 97 ? 28.405 13.284 -11.112 1.00 71.94 97 ALA A O 1
ATOM 754 N N . PRO A 1 98 ? 28.823 11.090 -10.798 1.00 72.62 98 PRO A N 1
ATOM 755 C CA . PRO A 1 98 ? 28.871 11.203 -9.346 1.00 72.62 98 PRO A CA 1
ATOM 756 C C . PRO A 1 98 ? 29.955 12.197 -8.935 1.00 72.62 98 PRO A C 1
ATOM 758 O O . PRO A 1 98 ? 31.118 12.074 -9.338 1.00 72.62 98 PRO A O 1
ATOM 761 N N . HIS A 1 99 ? 29.564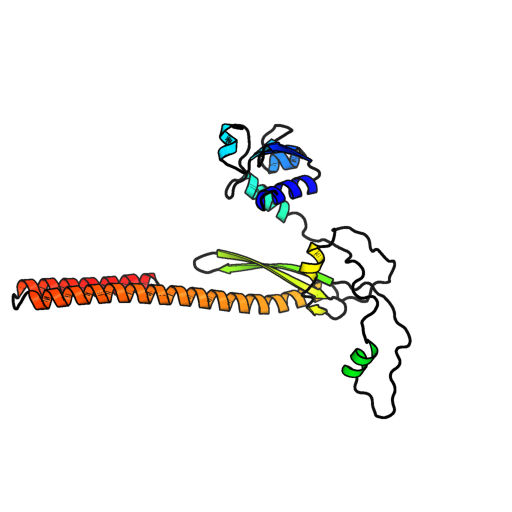 13.189 -8.135 1.00 75.88 99 HIS A N 1
ATOM 762 C CA . HIS A 1 99 ? 30.490 14.190 -7.628 1.00 75.88 99 HIS A CA 1
ATOM 763 C C . HIS A 1 99 ? 31.557 13.516 -6.757 1.00 75.88 99 HIS A C 1
ATOM 765 O O . HIS A 1 99 ? 31.244 12.699 -5.893 1.00 75.88 99 HIS A O 1
ATOM 771 N N . ASP A 1 100 ? 32.821 13.853 -7.011 1.00 78.81 100 ASP A N 1
ATOM 772 C CA . ASP A 1 100 ? 33.974 13.407 -6.225 1.00 78.81 100 ASP A CA 1
ATOM 773 C C . ASP A 1 100 ? 34.097 11.876 -6.023 1.00 78.81 100 ASP A C 1
ATOM 775 O O . ASP A 1 100 ? 34.397 11.359 -4.940 1.00 78.81 100 ASP A O 1
ATOM 779 N N . LEU A 1 101 ? 33.902 11.119 -7.110 1.00 79.88 101 LEU A N 1
ATOM 780 C CA . LEU A 1 101 ? 34.073 9.661 -7.123 1.00 79.88 101 LEU A CA 1
ATOM 781 C C . LEU A 1 101 ? 35.438 9.218 -6.562 1.00 79.88 101 LEU A C 1
ATOM 783 O O . LEU A 1 101 ? 35.524 8.190 -5.892 1.00 79.88 101 LEU A O 1
ATOM 787 N N . ARG A 1 102 ? 36.504 10.000 -6.786 1.00 78.31 102 ARG A N 1
ATOM 788 C CA . ARG A 1 102 ? 37.855 9.680 -6.298 1.00 78.31 102 ARG A CA 1
ATOM 789 C C . ARG A 1 102 ? 37.909 9.643 -4.772 1.00 78.31 102 ARG A C 1
ATOM 791 O O . ARG A 1 102 ? 38.434 8.676 -4.219 1.00 78.31 102 ARG A O 1
ATOM 798 N N . SER A 1 103 ? 37.351 10.640 -4.086 1.00 81.25 103 SER A N 1
ATOM 799 C CA . SER A 1 103 ? 37.334 10.649 -2.619 1.00 81.25 103 SER A CA 1
ATOM 800 C C . SER A 1 103 ? 36.367 9.626 -2.032 1.00 81.25 103 SER A C 1
ATOM 802 O O . SER A 1 103 ? 36.606 9.132 -0.933 1.00 81.25 103 SER A O 1
ATOM 804 N N . LEU A 1 104 ? 35.280 9.282 -2.731 1.00 81.44 104 LEU A N 1
ATOM 805 C CA . LEU A 1 104 ? 34.398 8.184 -2.315 1.00 81.44 104 LEU A CA 1
ATOM 806 C C . LEU A 1 104 ? 35.132 6.839 -2.356 1.00 81.44 104 LEU A C 1
ATOM 808 O O . LEU A 1 104 ? 35.132 6.111 -1.367 1.00 81.44 104 LEU A O 1
ATOM 812 N N . VAL A 1 105 ? 35.831 6.548 -3.455 1.00 82.38 105 VAL A N 1
ATOM 813 C CA . VAL A 1 105 ? 36.609 5.310 -3.599 1.00 82.38 105 VAL A CA 1
ATOM 814 C C . VAL A 1 105 ? 37.739 5.242 -2.565 1.00 82.38 105 VAL A C 1
ATOM 816 O O . VAL A 1 105 ? 37.901 4.213 -1.915 1.00 82.38 105 VAL A O 1
ATOM 819 N N . ARG A 1 106 ? 38.469 6.345 -2.338 1.00 80.81 106 ARG A N 1
ATOM 820 C CA . ARG A 1 106 ? 39.524 6.418 -1.306 1.00 80.81 106 ARG A CA 1
ATOM 821 C C . ARG A 1 106 ? 39.003 6.198 0.116 1.00 80.81 106 ARG A C 1
ATOM 823 O O . ARG A 1 106 ? 39.723 5.648 0.935 1.00 80.81 106 ARG A O 1
ATOM 830 N N . ARG A 1 107 ? 37.770 6.611 0.427 1.00 81.12 107 ARG A N 1
ATOM 831 C CA . ARG A 1 107 ? 37.160 6.360 1.746 1.00 81.12 107 ARG A CA 1
ATOM 832 C C . ARG A 1 107 ? 36.807 4.889 1.961 1.00 81.12 107 ARG A C 1
ATOM 834 O O . ARG A 1 107 ? 36.827 4.426 3.095 1.00 81.12 107 ARG A O 1
ATOM 841 N N . CYS A 1 108 ? 36.480 4.166 0.892 1.00 81.69 108 CYS A N 1
ATOM 842 C CA . CYS A 1 108 ? 36.112 2.753 0.965 1.00 81.69 108 CYS A CA 1
ATOM 843 C C . CYS A 1 108 ? 37.307 1.797 0.840 1.00 81.69 108 CYS A C 1
ATOM 845 O O . CYS A 1 108 ? 37.184 0.636 1.222 1.00 81.69 108 CYS A O 1
ATOM 847 N N . LEU A 1 109 ? 38.442 2.257 0.308 1.00 82.69 109 LEU A N 1
ATOM 848 C CA . LEU A 1 109 ? 39.639 1.447 0.094 1.00 82.69 109 LEU A CA 1
ATOM 849 C C . LEU A 1 109 ? 40.811 2.000 0.904 1.00 82.69 109 LEU A C 1
ATOM 851 O O . LEU A 1 109 ? 41.295 3.098 0.641 1.00 82.69 109 LEU A O 1
ATOM 855 N N . GLN A 1 110 ? 41.306 1.213 1.857 1.00 79.81 110 GLN A N 1
ATOM 856 C CA . GLN A 1 110 ? 42.568 1.513 2.526 1.00 79.81 110 GLN A CA 1
ATOM 857 C C . GLN A 1 110 ? 43.724 1.096 1.617 1.00 79.81 110 GLN A C 1
ATOM 859 O O . GLN A 1 110 ? 43.897 -0.084 1.318 1.00 79.81 110 GLN A O 1
ATOM 864 N N . LEU A 1 111 ? 44.497 2.076 1.155 1.00 79.62 111 LEU A N 1
ATOM 865 C CA . LEU A 1 111 ? 45.685 1.845 0.340 1.00 79.62 111 LEU A CA 1
ATOM 866 C C . LEU A 1 111 ? 46.914 1.765 1.243 1.00 79.62 111 LEU A C 1
ATOM 868 O O . LEU A 1 111 ? 47.045 2.537 2.194 1.00 79.62 111 LEU A O 1
ATOM 872 N N . ALA A 1 112 ? 47.827 0.850 0.923 1.00 85.94 112 ALA A N 1
ATOM 873 C CA . ALA A 1 112 ? 49.139 0.841 1.551 1.00 85.94 112 ALA A CA 1
ATOM 874 C C . ALA A 1 112 ? 49.902 2.143 1.216 1.00 85.94 112 ALA A C 1
ATOM 876 O O . ALA A 1 112 ? 49.671 2.735 0.154 1.00 85.94 112 ALA A O 1
ATOM 877 N N . PRO A 1 113 ? 50.822 2.595 2.088 1.00 84.50 113 PRO A N 1
ATOM 878 C CA . PRO A 1 113 ? 51.628 3.784 1.832 1.00 84.50 113 PRO A CA 1
ATOM 879 C C . PRO A 1 113 ? 52.360 3.703 0.484 1.00 84.50 113 PRO A C 1
ATOM 881 O O . PRO A 1 113 ? 52.957 2.679 0.160 1.00 84.50 113 PRO A O 1
ATOM 884 N N . GLY A 1 114 ? 52.318 4.789 -0.292 1.00 85.00 114 GLY A N 1
ATOM 885 C CA . GLY A 1 114 ? 52.975 4.886 -1.602 1.00 85.00 114 GLY A CA 1
ATOM 886 C C . GLY A 1 114 ? 52.159 4.372 -2.794 1.00 85.00 114 GLY A C 1
ATOM 887 O O . GLY A 1 114 ? 52.611 4.515 -3.926 1.00 85.00 114 GLY A O 1
ATOM 888 N N . LEU A 1 115 ? 50.961 3.814 -2.579 1.00 83.50 115 LEU A N 1
ATOM 889 C CA . LEU A 1 115 ? 50.048 3.454 -3.666 1.00 83.50 115 LEU A CA 1
ATOM 890 C C . LEU A 1 115 ? 49.086 4.603 -3.982 1.00 83.50 115 LEU A C 1
ATOM 892 O O . LEU A 1 115 ? 48.382 5.106 -3.104 1.00 83.50 115 LEU A O 1
ATOM 896 N N . GLU A 1 116 ? 49.006 4.976 -5.258 1.00 82.81 116 GLU A N 1
ATOM 897 C CA . GLU A 1 116 ? 48.025 5.938 -5.750 1.00 82.81 116 GLU A CA 1
ATOM 898 C C . GLU A 1 116 ? 46.875 5.247 -6.479 1.00 82.81 116 GLU A C 1
ATOM 900 O O . GLU A 1 116 ? 47.059 4.282 -7.217 1.00 82.81 116 GLU A O 1
ATOM 905 N N . LEU A 1 117 ? 45.664 5.768 -6.274 1.00 80.62 117 LEU A N 1
ATOM 906 C CA . LEU A 1 117 ? 44.476 5.319 -6.986 1.00 80.62 117 LEU A CA 1
ATOM 907 C C . LEU A 1 117 ? 44.124 6.300 -8.099 1.00 80.62 117 LEU A C 1
ATOM 909 O O . LEU A 1 117 ? 43.886 7.496 -7.856 1.00 80.62 117 LEU A O 1
ATOM 913 N N . GLU A 1 118 ? 44.036 5.745 -9.301 1.00 82.62 118 GLU A N 1
ATOM 914 C CA . GLU A 1 118 ? 43.593 6.412 -10.514 1.00 82.62 118 GLU A CA 1
ATOM 915 C C . GLU A 1 118 ? 42.335 5.735 -11.055 1.00 82.62 118 GLU A C 1
ATOM 917 O O . GLU A 1 118 ? 42.201 4.512 -11.066 1.00 82.62 118 GLU A O 1
ATOM 922 N N . ILE A 1 119 ? 41.380 6.550 -11.496 1.00 81.31 119 ILE A N 1
ATOM 923 C CA . ILE A 1 119 ? 40.155 6.057 -12.122 1.00 81.31 119 ILE A CA 1
ATOM 924 C C . ILE A 1 119 ? 40.420 6.003 -13.624 1.00 81.31 119 ILE A C 1
ATOM 926 O O . ILE A 1 119 ? 40.344 7.031 -14.289 1.00 81.31 119 ILE A O 1
ATOM 930 N N . GLY A 1 120 ? 40.735 4.814 -14.139 1.00 80.50 120 GLY A N 1
ATOM 931 C CA . GLY A 1 120 ? 41.111 4.633 -15.545 1.00 80.50 120 GLY A CA 1
ATOM 932 C C . GLY A 1 120 ? 39.959 4.857 -16.531 1.00 80.50 120 GLY A C 1
ATOM 933 O O . GLY A 1 120 ? 40.053 5.698 -17.417 1.00 80.50 120 GLY A O 1
ATOM 934 N N . GLN A 1 121 ? 38.846 4.130 -16.379 1.00 80.44 121 GLN A N 1
ATOM 935 C CA . GLN A 1 121 ? 37.685 4.253 -17.268 1.00 80.44 121 GLN A CA 1
ATOM 936 C C . GLN A 1 121 ? 36.388 4.356 -16.465 1.00 80.44 121 GLN A C 1
ATOM 938 O O . GLN A 1 121 ? 36.174 3.621 -15.503 1.00 80.44 121 GLN A O 1
ATOM 943 N N . ARG A 1 122 ? 35.492 5.245 -16.901 1.00 79.19 122 ARG A N 1
ATOM 944 C CA . ARG A 1 122 ? 34.105 5.308 -16.430 1.00 79.19 122 ARG A CA 1
ATOM 945 C C . ARG A 1 122 ? 33.219 4.636 -17.469 1.00 79.19 122 ARG A C 1
ATOM 947 O O . ARG A 1 122 ? 33.329 4.940 -18.654 1.00 79.19 122 ARG A O 1
ATOM 954 N N . ARG A 1 123 ? 32.364 3.716 -17.031 1.00 82.69 123 ARG A N 1
ATOM 955 C CA . ARG A 1 123 ? 31.361 3.071 -17.882 1.00 82.69 123 ARG A CA 1
ATOM 956 C C . ARG A 1 123 ? 29.986 3.343 -17.305 1.00 82.69 123 ARG A C 1
ATOM 958 O O . ARG A 1 123 ? 29.807 3.274 -16.091 1.00 82.69 123 ARG A O 1
ATOM 965 N N . VAL A 1 124 ? 29.052 3.666 -18.187 1.00 84.81 124 VAL A N 1
ATOM 966 C CA . VAL A 1 124 ? 27.650 3.871 -17.836 1.00 84.81 124 VAL A CA 1
ATOM 967 C C . VAL A 1 124 ? 26.916 2.564 -18.090 1.00 84.81 124 VAL A C 1
ATOM 969 O O . VAL A 1 124 ? 27.121 1.940 -19.131 1.00 84.81 124 VAL A O 1
ATOM 972 N N . TYR A 1 125 ? 26.086 2.165 -17.133 1.00 87.62 125 TYR A N 1
ATOM 973 C CA . TYR A 1 125 ? 25.236 0.989 -17.234 1.00 87.62 125 TYR A CA 1
ATOM 974 C C . TYR A 1 125 ? 23.817 1.328 -16.796 1.00 87.62 125 TYR A C 1
ATOM 976 O O . TYR A 1 125 ? 23.619 2.198 -15.944 1.00 87.62 125 TYR A O 1
ATOM 984 N N . HIS A 1 126 ? 22.852 0.580 -17.319 1.00 87.69 126 HIS A N 1
ATOM 985 C CA . HIS A 1 126 ? 21.507 0.525 -16.763 1.00 87.69 126 HIS A CA 1
ATOM 986 C C . HIS A 1 126 ? 21.499 -0.400 -15.549 1.00 87.69 126 HIS A C 1
ATOM 988 O O . HIS A 1 126 ? 21.758 -1.600 -15.651 1.00 87.69 126 HIS A O 1
ATOM 994 N N . PHE A 1 127 ? 21.220 0.173 -14.380 1.00 89.44 127 PHE A N 1
ATOM 995 C CA . PHE A 1 127 ? 21.035 -0.585 -13.148 1.00 89.44 127 PHE A CA 1
ATOM 996 C C . PHE A 1 127 ? 19.565 -0.940 -12.995 1.00 89.44 127 PHE A C 1
ATOM 998 O O . PHE A 1 127 ? 18.686 -0.085 -13.093 1.00 89.44 127 PHE A O 1
ATOM 1005 N N . ARG A 1 128 ? 19.295 -2.220 -12.743 1.00 91.94 128 ARG A N 1
ATOM 1006 C CA . ARG A 1 128 ? 17.933 -2.709 -12.551 1.00 91.94 128 ARG A CA 1
ATOM 1007 C C . ARG A 1 128 ? 17.579 -2.644 -11.078 1.00 91.94 128 ARG A C 1
ATOM 1009 O O . ARG A 1 128 ? 18.317 -3.143 -10.233 1.00 91.94 128 ARG A O 1
ATOM 1016 N N . ALA A 1 129 ? 16.407 -2.112 -10.783 1.00 92.81 129 ALA A N 1
ATOM 1017 C CA . ALA A 1 129 ? 15.812 -2.196 -9.465 1.00 92.81 129 ALA A CA 1
ATOM 1018 C C . ALA A 1 129 ? 14.451 -2.888 -9.550 1.00 92.81 129 ALA A C 1
ATOM 1020 O O . ALA A 1 129 ? 13.848 -2.959 -10.620 1.00 92.81 129 ALA A O 1
ATOM 1021 N N . ALA A 1 130 ? 13.995 -3.441 -8.433 1.00 94.50 130 ALA A N 1
ATOM 1022 C CA . ALA A 1 130 ? 12.642 -3.958 -8.292 1.00 94.50 130 ALA A CA 1
ATOM 1023 C C . ALA A 1 130 ? 11.968 -3.253 -7.119 1.00 94.50 130 ALA A C 1
ATOM 1025 O O . ALA A 1 130 ? 12.568 -3.121 -6.051 1.00 94.50 130 ALA A O 1
ATOM 1026 N N . LEU A 1 131 ? 10.733 -2.811 -7.331 1.00 94.31 131 LEU A N 1
ATOM 1027 C CA . LEU A 1 131 ? 9.855 -2.326 -6.280 1.00 94.31 131 LEU A CA 1
ATOM 1028 C C . LEU A 1 131 ? 8.762 -3.368 -6.071 1.00 94.31 131 LEU A C 1
ATOM 1030 O O . LEU A 1 131 ? 8.113 -3.784 -7.028 1.00 94.31 131 LEU A O 1
ATOM 1034 N N . PHE A 1 132 ? 8.604 -3.813 -4.831 1.00 94.75 132 PHE A N 1
ATOM 1035 C CA . PHE A 1 132 ? 7.575 -4.767 -4.445 1.00 94.75 132 PHE A CA 1
ATOM 1036 C C . PHE A 1 132 ? 6.588 -4.071 -3.518 1.00 94.75 132 PHE A C 1
ATOM 1038 O O . PHE A 1 132 ? 7.000 -3.530 -2.493 1.00 94.75 132 PHE A O 1
ATOM 1045 N N . TRP A 1 133 ? 5.306 -4.110 -3.863 1.00 93.19 133 TRP A N 1
ATOM 1046 C CA . TRP A 1 133 ? 4.228 -3.685 -2.977 1.00 93.19 133 TRP A CA 1
ATOM 1047 C C . TRP A 1 133 ? 3.701 -4.902 -2.229 1.00 93.19 133 TRP A C 1
ATOM 1049 O O . TRP A 1 133 ? 3.263 -5.875 -2.842 1.00 93.19 133 TRP A O 1
ATOM 1059 N N . PHE A 1 134 ? 3.791 -4.860 -0.906 1.00 93.94 134 PHE A N 1
ATOM 1060 C CA . PHE A 1 134 ? 3.288 -5.906 -0.030 1.00 93.94 134 PHE A CA 1
ATOM 1061 C C . PHE A 1 134 ? 2.053 -5.409 0.701 1.00 93.94 134 PHE A C 1
ATOM 1063 O O . PHE A 1 134 ? 2.090 -4.347 1.317 1.00 93.94 134 PHE A O 1
ATOM 1070 N N . GLU A 1 135 ? 0.992 -6.204 0.686 1.00 93.19 135 GLU A N 1
ATOM 1071 C CA . GLU A 1 135 ? -0.138 -5.992 1.580 1.00 93.19 135 GLU A CA 1
ATOM 1072 C C . GLU A 1 135 ? 0.218 -6.522 2.975 1.00 93.19 135 GLU A C 1
ATOM 1074 O O . GLU A 1 135 ? 0.517 -7.706 3.156 1.00 93.19 135 GLU A O 1
ATOM 1079 N N . ALA A 1 136 ? 0.200 -5.638 3.968 1.00 93.50 136 ALA A N 1
ATOM 1080 C CA . ALA A 1 136 ? 0.314 -5.977 5.375 1.00 93.50 136 ALA A CA 1
ATOM 1081 C C . ALA A 1 136 ? -1.073 -5.875 6.016 1.00 93.50 136 ALA A C 1
ATOM 1083 O O . ALA A 1 136 ? -1.675 -4.806 6.052 1.00 93.50 136 ALA A O 1
ATOM 1084 N N . THR A 1 137 ? -1.580 -6.996 6.530 1.00 92.81 137 THR A N 1
ATOM 1085 C CA . THR A 1 137 ? -2.818 -7.023 7.316 1.00 92.81 137 THR A CA 1
ATOM 1086 C C . THR A 1 137 ? -2.473 -7.129 8.796 1.00 92.81 137 THR A C 1
ATOM 1088 O O . THR A 1 137 ? -1.800 -8.072 9.216 1.00 92.81 137 THR A O 1
ATOM 1091 N N . TYR A 1 138 ? -2.969 -6.181 9.581 1.00 90.12 138 TYR A N 1
ATOM 1092 C CA . TYR A 1 138 ? -2.887 -6.166 11.033 1.00 90.12 138 TYR A CA 1
ATOM 1093 C C . TYR A 1 138 ? -4.250 -6.583 11.579 1.00 90.12 138 TYR A C 1
ATOM 1095 O O . TYR A 1 138 ? -5.276 -6.022 11.198 1.00 90.12 138 TYR A O 1
ATOM 1103 N N . VAL A 1 139 ? -4.258 -7.609 12.427 1.00 88.12 139 VAL A N 1
ATOM 1104 C CA . VAL A 1 139 ? -5.487 -8.168 12.995 1.00 88.12 139 VAL A CA 1
ATOM 1105 C C . VAL A 1 139 ? -5.482 -7.911 14.496 1.00 88.12 139 VAL A C 1
ATOM 1107 O O . VAL A 1 139 ? -4.647 -8.467 15.213 1.00 88.12 139 VAL A O 1
ATOM 1110 N N . SER A 1 140 ? -6.398 -7.058 14.945 1.00 85.31 140 SER A N 1
ATOM 1111 C CA . SER A 1 140 ? -6.783 -6.866 16.345 1.00 85.31 140 SER A CA 1
ATOM 1112 C C . SER A 1 140 ? -8.299 -7.097 16.459 1.00 85.31 140 SER A C 1
ATOM 1114 O O . SER A 1 140 ? -8.820 -7.998 15.797 1.00 85.31 140 SER A O 1
ATOM 1116 N N . ASP A 1 141 ? -9.007 -6.291 17.252 1.00 83.69 141 ASP A N 1
ATOM 1117 C CA . ASP A 1 141 ? -10.473 -6.205 17.214 1.00 83.69 141 ASP A CA 1
ATOM 1118 C C . ASP A 1 141 ? -10.965 -5.643 15.870 1.00 83.69 141 ASP A C 1
ATOM 1120 O O . ASP A 1 141 ? -12.051 -5.982 15.398 1.00 83.69 141 ASP A O 1
ATOM 1124 N N . GLU A 1 142 ? -10.131 -4.829 15.220 1.00 84.38 142 GLU A N 1
ATOM 1125 C CA . GLU A 1 142 ? -10.353 -4.312 13.878 1.00 84.38 142 GLU A CA 1
ATOM 1126 C C . GLU A 1 142 ? -9.312 -4.891 12.910 1.00 84.38 142 GLU A C 1
ATOM 1128 O O . GLU A 1 142 ? -8.169 -5.202 13.268 1.00 84.38 142 GLU A O 1
ATOM 1133 N N . LYS A 1 143 ? -9.719 -5.065 11.650 1.00 89.88 143 LYS A N 1
ATOM 1134 C CA . LYS A 1 143 ? -8.811 -5.460 10.572 1.00 89.8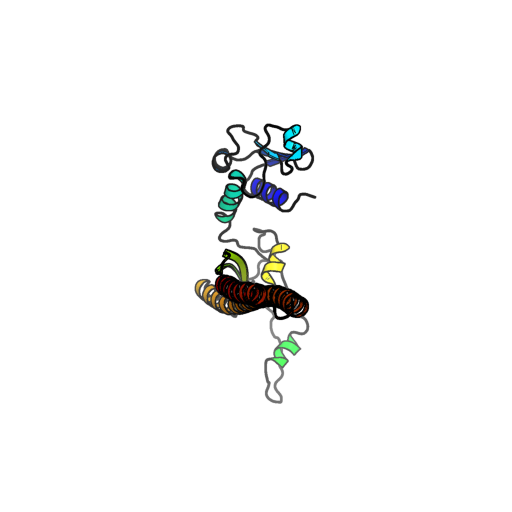8 143 LYS A CA 1
ATOM 1135 C C . LYS A 1 143 ? -8.313 -4.200 9.880 1.00 89.88 143 LYS A C 1
ATOM 1137 O O . LYS A 1 143 ? -9.073 -3.545 9.173 1.00 89.88 143 LYS A O 1
ATOM 1142 N N . GLU A 1 144 ? -7.024 -3.924 10.005 1.00 89.00 144 GLU A N 1
ATOM 1143 C CA . GLU A 1 144 ? -6.374 -2.826 9.296 1.00 89.00 144 GLU A CA 1
ATOM 1144 C C . GLU A 1 144 ? -5.479 -3.375 8.183 1.00 89.00 144 GLU A C 1
ATOM 1146 O O . GLU A 1 144 ? -4.729 -4.334 8.378 1.00 89.00 144 GLU A O 1
ATOM 1151 N N . GLN A 1 145 ? -5.532 -2.753 7.009 1.00 91.50 145 GLN A N 1
ATOM 1152 C CA . GLN A 1 145 ? -4.687 -3.096 5.866 1.00 91.50 145 GLN A CA 1
ATOM 1153 C C . GLN A 1 145 ? -3.778 -1.919 5.521 1.00 91.50 145 GLN A C 1
ATOM 1155 O O . GLN A 1 1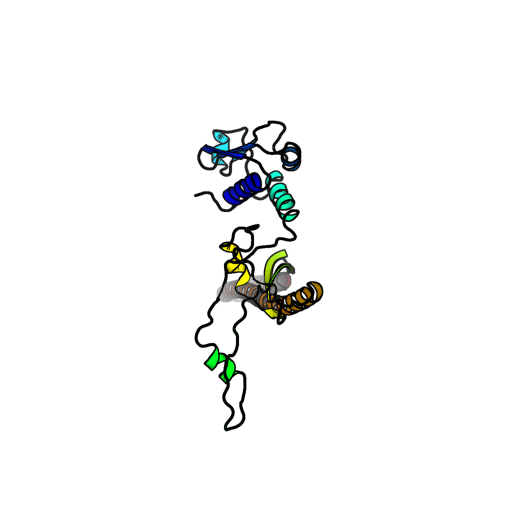45 ? -4.177 -0.762 5.621 1.00 91.50 145 GLN A O 1
ATOM 1160 N N . ASP A 1 146 ? -2.546 -2.227 5.133 1.00 91.81 146 ASP A N 1
ATOM 1161 C CA . ASP A 1 146 ? -1.544 -1.253 4.712 1.00 91.81 146 ASP A CA 1
ATOM 1162 C C . ASP A 1 146 ? -0.761 -1.797 3.511 1.00 91.81 146 ASP A C 1
ATOM 1164 O O . ASP A 1 146 ? -0.596 -3.011 3.363 1.00 91.81 146 ASP A O 1
ATOM 1168 N N . ILE A 1 147 ? -0.265 -0.905 2.658 1.00 91.44 147 ILE A N 1
ATOM 1169 C CA . ILE A 1 147 ? 0.568 -1.263 1.509 1.00 91.44 147 ILE A CA 1
ATOM 1170 C C . ILE A 1 147 ? 1.983 -0.765 1.774 1.00 91.44 147 ILE A C 1
ATOM 1172 O O . ILE A 1 147 ? 2.257 0.432 1.780 1.00 91.44 147 ILE A O 1
ATOM 1176 N N . VAL A 1 148 ? 2.913 -1.704 1.933 1.00 93.62 148 VAL A N 1
ATOM 1177 C CA . VAL A 1 148 ? 4.320 -1.407 2.199 1.00 93.62 148 VAL A CA 1
ATOM 1178 C C . VAL A 1 148 ? 5.142 -1.640 0.937 1.00 93.62 148 VAL A C 1
ATOM 1180 O O . VAL A 1 148 ? 5.277 -2.769 0.461 1.00 93.62 148 VAL A O 1
ATOM 1183 N N . ALA A 1 149 ? 5.723 -0.567 0.403 1.00 94.00 149 ALA A N 1
ATOM 1184 C CA . ALA A 1 149 ? 6.582 -0.620 -0.773 1.00 94.00 149 ALA A CA 1
ATOM 1185 C C . ALA A 1 149 ? 8.053 -0.842 -0.375 1.00 94.00 149 ALA A C 1
ATOM 1187 O O . ALA A 1 149 ? 8.648 -0.042 0.349 1.00 94.00 149 ALA A O 1
ATOM 1188 N N . ILE A 1 150 ? 8.670 -1.920 -0.869 1.00 95.94 150 ILE A N 1
ATOM 1189 C CA . ILE A 1 150 ? 10.084 -2.240 -0.633 1.00 95.94 150 ILE A CA 1
ATOM 1190 C C . ILE A 1 150 ? 10.849 -2.240 -1.953 1.00 95.94 150 ILE A C 1
ATOM 1192 O O . ILE A 1 150 ? 10.672 -3.111 -2.808 1.00 95.94 150 ILE A O 1
ATOM 1196 N N . GLY A 1 151 ? 11.724 -1.248 -2.104 1.00 95.50 151 GLY A N 1
ATOM 1197 C CA . GLY A 1 151 ? 12.623 -1.111 -3.243 1.00 95.50 151 GLY A CA 1
ATOM 1198 C C . GLY A 1 151 ? 13.958 -1.811 -3.012 1.00 95.50 151 GLY A C 1
ATOM 1199 O O . GLY A 1 151 ? 14.578 -1.627 -1.963 1.00 95.50 151 GLY A O 1
ATOM 1200 N N . VAL A 1 152 ? 14.444 -2.567 -3.999 1.00 96.31 152 VAL A N 1
ATOM 1201 C CA . VAL A 1 152 ? 15.756 -3.230 -3.961 1.00 96.31 152 VAL A CA 1
ATOM 1202 C C . VAL A 1 152 ? 16.506 -3.012 -5.275 1.00 96.31 152 VAL A C 1
ATOM 1204 O O . VAL A 1 152 ? 16.029 -3.355 -6.357 1.00 96.31 152 VAL A O 1
ATOM 1207 N N . GLU A 1 153 ? 17.713 -2.467 -5.167 1.00 94.06 153 GLU A N 1
ATOM 1208 C CA . GLU A 1 153 ? 18.694 -2.371 -6.247 1.00 94.06 153 GLU A CA 1
ATOM 1209 C C . GLU A 1 153 ? 19.284 -3.766 -6.507 1.00 94.06 153 GLU A C 1
ATOM 1211 O O . GLU A 1 153 ? 19.750 -4.435 -5.581 1.00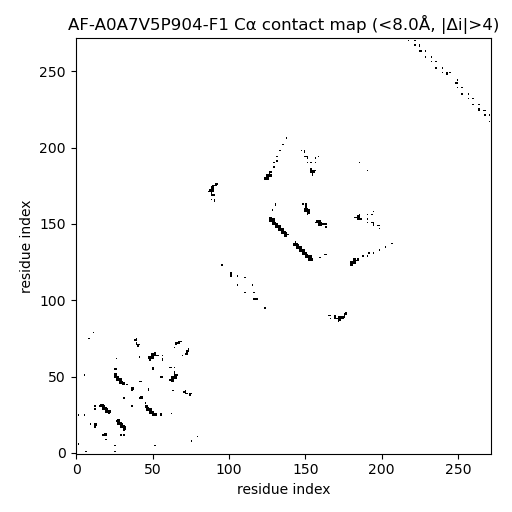 94.06 153 GLU A O 1
ATOM 1216 N N . ARG A 1 154 ? 19.220 -4.250 -7.753 1.00 95.62 154 ARG A N 1
ATOM 1217 C CA . ARG A 1 154 ? 19.486 -5.661 -8.071 1.00 95.62 154 ARG A CA 1
ATOM 1218 C C . ARG A 1 154 ? 20.948 -5.972 -8.355 1.00 95.62 154 ARG A C 1
ATOM 1220 O O . ARG A 1 154 ? 21.266 -7.148 -8.421 1.00 95.62 154 ARG A O 1
ATOM 1227 N N . TYR A 1 155 ? 21.835 -5.005 -8.532 1.00 93.69 155 TYR A N 1
ATOM 1228 C CA . TYR A 1 155 ? 23.261 -5.261 -8.725 1.00 93.69 155 TYR A CA 1
ATOM 1229 C C . TYR A 1 155 ? 23.917 -5.730 -7.423 1.00 93.69 155 TYR A C 1
ATOM 1231 O O . TYR A 1 155 ? 24.559 -6.776 -7.392 1.00 93.69 155 TYR A O 1
ATOM 1239 N N . TYR A 1 156 ? 23.724 -4.987 -6.330 1.00 91.19 156 TYR A N 1
ATOM 1240 C CA . TYR A 1 156 ? 24.287 -5.298 -5.012 1.00 91.19 156 TYR A CA 1
ATOM 1241 C C . TYR A 1 156 ? 23.266 -5.884 -4.028 1.00 91.19 156 TYR A C 1
ATOM 1243 O O . TYR A 1 156 ? 23.654 -6.281 -2.931 1.00 91.19 156 TYR A O 1
ATOM 1251 N N . GLY A 1 157 ? 21.974 -5.901 -4.369 1.00 94.12 157 GLY A N 1
ATOM 1252 C CA . GLY A 1 157 ? 20.915 -6.348 -3.457 1.00 94.12 157 GLY A CA 1
ATOM 1253 C C . GLY A 1 157 ? 20.641 -5.357 -2.322 1.00 94.12 157 GLY A C 1
ATOM 1254 O O . GLY A 1 157 ? 20.296 -5.764 -1.215 1.00 94.12 157 GLY A O 1
ATOM 1255 N N . ARG A 1 158 ? 20.851 -4.056 -2.554 1.00 92.94 158 ARG A N 1
ATOM 1256 C CA . ARG A 1 158 ? 20.722 -3.022 -1.514 1.00 92.94 158 ARG A CA 1
ATOM 1257 C C . ARG A 1 158 ? 19.313 -2.425 -1.480 1.00 92.94 158 ARG A C 1
ATOM 1259 O O . ARG A 1 158 ? 18.723 -2.242 -2.543 1.00 92.94 158 ARG A O 1
ATOM 1266 N N . PRO A 1 159 ? 18.795 -2.038 -0.301 1.00 92.88 159 PRO A N 1
ATOM 1267 C CA . PRO A 1 159 ? 17.544 -1.294 -0.215 1.00 92.88 159 PRO A CA 1
ATOM 1268 C C . PRO A 1 159 ? 17.622 0.029 -0.988 1.00 92.88 159 PRO A C 1
ATOM 1270 O O . PRO A 1 159 ? 18.581 0.791 -0.851 1.00 92.88 159 PRO A O 1
ATOM 1273 N N . ALA A 1 160 ? 16.589 0.321 -1.769 1.00 91.19 160 ALA A N 1
ATOM 1274 C CA . ALA A 1 160 ? 16.489 1.486 -2.636 1.00 91.19 160 ALA A CA 1
ATOM 1275 C C . ALA A 1 160 ? 15.219 2.282 -2.295 1.00 91.19 160 ALA A C 1
ATOM 1277 O O . ALA A 1 160 ? 14.180 2.171 -2.940 1.00 91.19 160 ALA A O 1
ATOM 1278 N N . ARG A 1 161 ? 15.314 3.091 -1.234 1.00 87.12 161 ARG A N 1
ATOM 1279 C CA . ARG A 1 161 ? 14.170 3.788 -0.611 1.00 87.12 161 ARG A CA 1
ATOM 1280 C C . ARG A 1 161 ? 13.536 4.885 -1.470 1.00 87.12 161 ARG A C 1
ATOM 1282 O O . ARG A 1 161 ? 12.397 5.253 -1.240 1.00 87.12 161 ARG A O 1
ATOM 1289 N N . HIS A 1 162 ? 14.269 5.413 -2.445 1.00 85.00 162 HIS A N 1
ATOM 1290 C CA . HIS A 1 162 ? 13.814 6.515 -3.296 1.00 85.00 162 HIS A CA 1
ATOM 1291 C C . HIS A 1 162 ? 13.024 6.048 -4.527 1.00 85.00 162 HI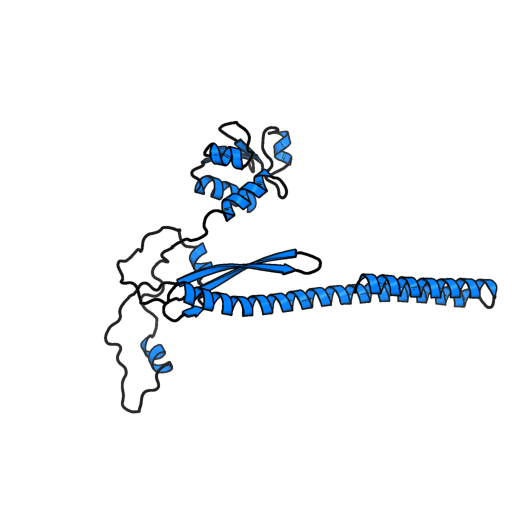S A C 1
ATOM 1293 O O . HIS A 1 162 ? 12.520 6.887 -5.268 1.00 85.00 162 HIS A O 1
ATOM 1299 N N . LEU A 1 163 ? 12.923 4.734 -4.773 1.00 86.12 163 LEU A N 1
ATOM 1300 C CA . LEU A 1 163 ? 12.293 4.212 -5.991 1.00 86.12 163 LEU A CA 1
ATOM 1301 C C . LEU A 1 163 ? 10.813 4.562 -6.083 1.00 86.12 163 LEU A C 1
ATOM 1303 O O . LEU A 1 163 ? 10.358 4.952 -7.150 1.00 86.12 163 LEU A O 1
ATOM 1307 N N . GLU A 1 164 ? 10.078 4.464 -4.976 1.00 87.00 164 GLU A N 1
ATOM 1308 C CA . GLU A 1 164 ? 8.652 4.793 -4.971 1.00 87.00 164 GLU A CA 1
ATOM 1309 C C . GLU A 1 164 ? 8.425 6.261 -5.360 1.00 87.00 164 GLU A C 1
ATOM 1311 O O . GLU A 1 164 ? 7.596 6.560 -6.215 1.00 87.00 164 GLU A O 1
ATOM 1316 N N . GLN A 1 165 ? 9.222 7.177 -4.802 1.00 85.50 165 GLN A N 1
ATOM 1317 C CA . GLN A 1 165 ? 9.154 8.595 -5.149 1.00 85.50 165 GLN A CA 1
ATOM 1318 C C . GLN A 1 165 ? 9.542 8.844 -6.612 1.00 85.50 165 GLN A C 1
ATOM 1320 O O . GLN A 1 165 ? 8.885 9.633 -7.284 1.00 85.50 165 GLN A O 1
ATOM 1325 N N . ALA A 1 166 ? 10.580 8.167 -7.109 1.00 82.69 166 ALA A N 1
ATOM 1326 C CA . ALA A 1 166 ? 11.027 8.307 -8.493 1.00 82.69 166 ALA A CA 1
ATOM 1327 C C . ALA A 1 166 ? 9.977 7.818 -9.507 1.00 82.69 166 ALA A C 1
ATOM 1329 O O . ALA A 1 166 ? 9.857 8.388 -10.590 1.00 82.69 166 ALA A O 1
ATOM 1330 N N . LEU A 1 167 ? 9.186 6.798 -9.163 1.00 82.81 167 LEU A N 1
ATOM 1331 C CA . LEU A 1 167 ? 8.109 6.313 -10.030 1.00 82.81 167 LEU A CA 1
ATOM 1332 C C . LEU A 1 167 ? 6.962 7.312 -10.165 1.00 82.81 167 LEU A C 1
ATOM 1334 O O . LEU A 1 167 ? 6.396 7.417 -11.244 1.00 82.81 167 LEU A O 1
ATOM 1338 N N . ARG A 1 168 ? 6.655 8.095 -9.123 1.00 81.31 168 ARG A N 1
ATOM 1339 C CA . ARG A 1 168 ? 5.567 9.093 -9.174 1.00 81.31 168 ARG A CA 1
ATOM 1340 C C . ARG A 1 168 ? 5.781 10.166 -10.241 1.00 81.31 168 ARG A C 1
ATOM 1342 O O . ARG A 1 168 ? 4.821 10.791 -10.671 1.00 81.31 168 ARG A O 1
ATOM 1349 N N . SER A 1 169 ? 7.031 10.409 -10.629 1.00 75.25 169 SER A N 1
ATOM 1350 C CA . SER A 1 169 ? 7.404 11.400 -11.639 1.00 75.25 169 SER A CA 1
ATOM 1351 C C . SER A 1 169 ? 7.733 10.788 -13.000 1.00 75.25 169 SER A C 1
ATOM 1353 O O . SER A 1 169 ? 8.256 11.498 -13.856 1.00 75.25 169 SER A O 1
ATOM 1355 N N . THR A 1 170 ? 7.516 9.482 -13.186 1.00 75.81 170 THR A N 1
ATOM 1356 C CA . THR A 1 170 ? 7.946 8.774 -14.396 1.00 75.81 170 THR A CA 1
ATOM 1357 C C . THR A 1 170 ? 6.767 8.129 -15.102 1.00 75.81 170 THR A C 1
ATOM 1359 O O . THR A 1 170 ? 5.944 7.474 -14.473 1.00 75.81 170 THR A O 1
ATOM 1362 N N . ASP A 1 171 ? 6.735 8.283 -16.422 1.00 72.06 171 ASP A N 1
ATOM 1363 C CA . ASP A 1 171 ? 5.715 7.693 -17.276 1.00 72.06 171 ASP A CA 1
ATOM 1364 C C . ASP A 1 171 ? 5.993 6.193 -17.522 1.00 72.06 171 ASP A C 1
ATOM 1366 O O . ASP A 1 171 ? 7.068 5.839 -18.041 1.00 72.06 171 ASP A O 1
ATOM 1370 N N . PRO A 1 172 ? 5.079 5.285 -17.134 1.00 70.62 172 PRO A N 1
ATOM 1371 C CA . PRO A 1 172 ? 5.217 3.863 -17.406 1.00 70.62 172 PRO A CA 1
ATOM 1372 C C . PRO A 1 172 ? 5.291 3.583 -18.912 1.00 70.62 172 PRO A C 1
ATOM 1374 O O . PRO A 1 172 ? 4.485 4.066 -19.692 1.00 70.62 172 PRO A O 1
ATOM 1377 N N . GLY A 1 173 ? 6.251 2.763 -19.344 1.00 66.31 173 GLY A N 1
ATOM 1378 C CA . GLY A 1 173 ? 6.386 2.393 -20.761 1.00 66.31 173 GLY A CA 1
ATOM 1379 C C . GLY A 1 173 ? 7.250 3.333 -21.608 1.00 66.31 173 GLY A C 1
ATOM 1380 O O . GLY A 1 173 ? 7.515 3.020 -22.769 1.00 66.31 173 GLY A O 1
ATOM 1381 N N . SER A 1 174 ? 7.778 4.417 -21.029 1.00 71.00 174 SER A N 1
ATOM 1382 C CA . SER A 1 174 ? 8.829 5.205 -21.679 1.00 71.00 174 SER A CA 1
ATOM 1383 C C . SER A 1 174 ? 10.048 4.323 -22.007 1.00 71.00 174 SER A C 1
ATOM 1385 O O . SER A 1 174 ? 10.572 3.648 -21.111 1.00 71.00 174 SER A O 1
ATOM 1387 N N . PRO A 1 175 ? 10.527 4.299 -23.267 1.00 74.44 175 PRO A N 1
ATOM 1388 C CA . PRO A 1 175 ? 11.710 3.531 -23.633 1.00 74.44 175 PRO A CA 1
ATOM 1389 C C . PRO A 1 175 ? 12.971 4.115 -22.976 1.00 74.44 175 PRO A C 1
ATOM 1391 O O . PRO A 1 175 ? 12.991 5.289 -22.592 1.00 74.44 175 PRO A O 1
ATOM 1394 N N . PRO A 1 176 ? 14.063 3.333 -22.873 1.00 74.81 176 PRO A N 1
ATOM 1395 C CA . PRO A 1 176 ? 15.332 3.862 -22.400 1.00 74.81 176 PRO A CA 1
ATOM 1396 C C . PRO A 1 176 ? 15.767 5.019 -23.299 1.00 74.81 176 PRO A C 1
ATOM 1398 O O . PRO A 1 176 ? 15.904 4.864 -24.511 1.00 74.81 176 PRO A O 1
ATOM 1401 N N . SER A 1 177 ? 16.029 6.174 -22.694 1.00 71.50 177 SER A N 1
ATOM 1402 C CA . SER A 1 177 ? 16.437 7.372 -23.432 1.00 71.50 177 SER A CA 1
ATOM 1403 C C . SER A 1 177 ? 17.817 7.239 -24.081 1.00 71.50 177 SER A C 1
ATOM 1405 O O . SER A 1 177 ? 18.121 7.959 -25.029 1.00 71.50 177 SER A O 1
ATOM 1407 N N . LEU A 1 178 ? 18.667 6.336 -23.575 1.00 78.50 178 LEU A N 1
ATOM 1408 C CA . LEU A 1 178 ? 20.059 6.180 -23.997 1.00 78.50 178 LEU A CA 1
ATOM 1409 C C . LEU A 1 178 ? 20.457 4.691 -24.103 1.00 78.50 178 LEU A C 1
ATOM 1411 O O . LEU A 1 178 ? 20.098 3.896 -23.225 1.00 78.50 178 LEU A O 1
ATOM 1415 N N . PRO A 1 179 ? 21.236 4.299 -25.133 1.00 83.19 179 PRO A N 1
ATOM 1416 C CA . PRO A 1 179 ? 21.578 2.905 -25.429 1.00 83.19 179 PRO A CA 1
ATOM 1417 C C . PRO A 1 179 ? 22.772 2.405 -24.595 1.00 83.19 179 PRO A C 1
ATOM 1419 O O . PRO A 1 179 ? 23.800 1.992 -25.132 1.00 83.19 179 PRO A O 1
ATOM 1422 N N . TYR A 1 180 ? 22.672 2.473 -23.269 1.00 86.00 180 TYR A N 1
ATOM 1423 C CA . TYR A 1 180 ? 23.695 1.922 -22.378 1.00 86.00 180 TYR A CA 1
ATOM 1424 C C . TYR A 1 180 ? 23.520 0.410 -22.176 1.00 86.00 180 TYR A C 1
ATOM 1426 O O . TYR A 1 180 ? 22.398 -0.091 -22.234 1.00 86.00 180 TYR A O 1
ATOM 1434 N N . PRO A 1 181 ? 24.610 -0.340 -21.932 1.00 90.31 181 PRO A N 1
ATOM 1435 C CA . PRO A 1 181 ? 24.512 -1.753 -21.586 1.00 90.31 181 PRO A CA 1
ATOM 1436 C C . PRO A 1 181 ? 23.862 -1.953 -20.212 1.00 90.31 181 PRO A C 1
ATOM 1438 O O . PRO A 1 181 ? 24.019 -1.130 -19.309 1.00 90.31 181 PRO A O 1
ATOM 1441 N N . ASP A 1 182 ? 23.192 -3.086 -20.023 1.00 89.81 182 ASP A N 1
ATOM 1442 C CA . ASP A 1 182 ? 22.692 -3.495 -18.711 1.00 89.81 182 ASP A CA 1
ATOM 1443 C C . ASP A 1 182 ? 23.839 -3.915 -17.784 1.00 89.81 182 ASP A C 1
ATOM 1445 O O . ASP A 1 182 ? 24.769 -4.622 -18.183 1.00 89.81 182 ASP A O 1
ATOM 1449 N N . ALA A 1 183 ? 23.753 -3.511 -16.518 1.00 91.69 183 ALA A N 1
ATOM 1450 C CA . ALA A 1 183 ? 24.623 -4.034 -15.480 1.00 91.69 183 ALA A CA 1
ATOM 1451 C C . ALA A 1 183 ? 24.199 -5.472 -15.101 1.00 91.69 183 ALA A C 1
ATOM 1453 O O . ALA A 1 183 ? 23.005 -5.797 -15.143 1.00 91.69 183 ALA A O 1
ATOM 1454 N N . PRO A 1 184 ? 25.138 -6.337 -14.672 1.00 93.69 184 PRO A N 1
ATOM 1455 C CA . PRO A 1 184 ? 24.809 -7.584 -13.988 1.00 93.69 184 PRO A CA 1
ATOM 1456 C C . PRO A 1 184 ? 23.758 -7.378 -12.893 1.00 93.69 184 PRO A C 1
ATOM 1458 O O . PRO A 1 184 ? 23.793 -6.392 -12.163 1.00 93.69 184 PRO A O 1
ATOM 1461 N N . CYS A 1 185 ? 22.817 -8.307 -12.759 1.00 96.12 185 CYS A N 1
ATOM 1462 C CA . CYS A 1 185 ? 21.781 -8.195 -11.740 1.00 96.12 185 CYS A CA 1
ATOM 1463 C C . CYS A 1 185 ? 21.455 -9.547 -11.114 1.00 96.12 185 CYS A C 1
ATOM 1465 O O . CYS A 1 185 ? 21.498 -10.593 -11.764 1.00 96.12 185 CYS A O 1
ATOM 1467 N N . LEU A 1 186 ? 21.096 -9.504 -9.836 1.00 96.81 186 LEU A N 1
ATOM 1468 C CA . LEU A 1 186 ? 20.588 -10.637 -9.089 1.00 96.81 186 LEU A CA 1
ATOM 1469 C C . LEU A 1 186 ? 19.266 -11.129 -9.706 1.00 96.81 186 LEU A C 1
ATOM 1471 O O . LEU A 1 186 ? 18.451 -10.311 -10.168 1.00 96.81 186 LEU A O 1
ATOM 1475 N N . PRO A 1 187 ? 19.008 -12.450 -9.693 1.00 96.62 187 PRO A N 1
ATOM 1476 C CA . PRO A 1 187 ? 17.723 -13.011 -10.094 1.00 96.62 187 PRO A CA 1
ATOM 1477 C C . PRO A 1 187 ? 16.572 -12.442 -9.260 1.00 96.62 187 PRO A C 1
ATOM 1479 O O . PRO A 1 187 ? 16.715 -12.240 -8.054 1.00 96.62 187 PRO A O 1
ATOM 1482 N N . LEU A 1 188 ? 15.403 -12.258 -9.883 1.00 94.56 188 LEU A N 1
ATOM 1483 C CA . LEU A 1 188 ? 14.239 -11.653 -9.226 1.00 94.56 188 LEU A CA 1
ATOM 1484 C C . LEU A 1 188 ? 13.823 -12.401 -7.949 1.00 94.56 188 LEU A C 1
ATOM 1486 O O . LEU A 1 188 ? 13.483 -11.763 -6.962 1.00 94.56 188 LEU A O 1
ATOM 1490 N N . ALA A 1 189 ? 13.924 -13.734 -7.934 1.00 96.69 189 ALA A N 1
ATOM 1491 C CA . ALA A 1 189 ? 13.625 -14.548 -6.755 1.00 96.69 189 ALA A CA 1
ATOM 1492 C C . ALA A 1 189 ? 14.531 -14.219 -5.552 1.00 96.69 189 ALA A C 1
ATOM 1494 O O . ALA A 1 189 ? 14.055 -14.133 -4.421 1.00 96.69 189 ALA A O 1
ATOM 1495 N N . GLN A 1 190 ? 15.828 -13.979 -5.788 1.00 97.19 190 GLN A N 1
ATOM 1496 C CA . GLN A 1 190 ? 16.747 -13.551 -4.727 1.00 97.19 190 GLN A CA 1
ATOM 1497 C C . GLN A 1 190 ? 16.442 -12.122 -4.279 1.00 97.19 190 GLN A C 1
ATOM 1499 O O . GLN A 1 190 ? 16.418 -11.841 -3.084 1.00 97.19 190 GLN A O 1
ATOM 1504 N N . THR A 1 191 ? 16.150 -11.225 -5.223 1.00 96.88 191 THR A N 1
ATOM 1505 C CA . THR A 1 191 ? 15.740 -9.850 -4.912 1.00 96.88 191 THR A CA 1
ATOM 1506 C C . THR A 1 191 ? 14.463 -9.817 -4.066 1.00 96.88 191 THR A C 1
ATOM 1508 O O . THR A 1 191 ? 14.400 -9.084 -3.083 1.00 96.88 191 THR A O 1
ATOM 1511 N N . TYR A 1 192 ? 13.475 -10.651 -4.390 1.00 96.88 192 TYR A N 1
ATOM 1512 C CA . TYR A 1 192 ? 12.240 -10.789 -3.621 1.00 96.88 192 TYR A CA 1
ATOM 1513 C C . TYR A 1 192 ? 12.501 -11.304 -2.200 1.00 96.88 192 TYR A C 1
ATOM 1515 O O . TYR A 1 192 ? 11.930 -10.788 -1.243 1.00 96.88 192 TYR A O 1
ATOM 1523 N N . ALA A 1 193 ? 13.406 -12.274 -2.030 1.00 97.19 193 ALA A N 1
ATOM 1524 C CA . ALA A 1 193 ? 13.786 -12.760 -0.705 1.00 97.19 193 ALA A CA 1
ATOM 1525 C C . ALA A 1 193 ? 14.408 -11.650 0.166 1.00 97.19 193 ALA A C 1
ATOM 1527 O O . ALA A 1 193 ? 14.082 -11.547 1.351 1.00 97.19 193 ALA A O 1
ATOM 1528 N N . LEU A 1 194 ? 15.247 -10.789 -0.425 1.00 96.69 194 LEU A N 1
ATOM 1529 C CA . LEU A 1 194 ? 15.801 -9.610 0.250 1.00 96.69 194 LEU A CA 1
ATOM 1530 C C . LEU A 1 194 ? 14.706 -8.600 0.612 1.00 96.69 194 LEU A C 1
ATOM 1532 O O . LEU A 1 194 ? 14.669 -8.122 1.745 1.00 96.69 194 LEU A O 1
ATOM 1536 N N . ALA A 1 195 ? 13.787 -8.323 -0.318 1.00 96.94 195 ALA A N 1
ATOM 1537 C CA . ALA A 1 195 ? 12.663 -7.422 -0.086 1.00 96.94 195 ALA A CA 1
ATOM 1538 C C . ALA A 1 195 ? 11.762 -7.918 1.053 1.00 96.94 195 ALA A C 1
ATOM 1540 O O . ALA A 1 195 ? 11.430 -7.154 1.954 1.00 96.94 195 ALA A O 1
ATOM 1541 N N . ARG A 1 196 ? 11.439 -9.216 1.077 1.00 96.75 196 ARG A N 1
ATOM 1542 C CA . ARG A 1 196 ? 10.667 -9.842 2.157 1.00 96.75 196 ARG A CA 1
ATOM 1543 C C . ARG A 1 196 ? 11.382 -9.746 3.505 1.00 96.75 196 ARG A C 1
ATOM 1545 O O . ARG A 1 196 ? 10.733 -9.534 4.525 1.00 96.75 196 ARG A O 1
ATOM 1552 N N . HIS A 1 197 ? 12.701 -9.915 3.538 1.00 95.31 197 HIS A N 1
ATOM 1553 C CA . HIS A 1 197 ? 13.449 -9.782 4.784 1.00 95.31 197 HIS A CA 1
ATOM 1554 C C . HIS A 1 197 ? 13.408 -8.345 5.328 1.00 95.31 197 HIS A C 1
ATOM 1556 O O . HIS A 1 197 ? 13.219 -8.160 6.528 1.00 95.31 197 HIS A O 1
ATOM 1562 N N . GLU A 1 198 ? 13.533 -7.339 4.459 1.00 94.25 198 GLU A N 1
ATOM 1563 C CA . GLU A 1 198 ? 13.395 -5.931 4.854 1.00 94.25 198 GLU A CA 1
ATOM 1564 C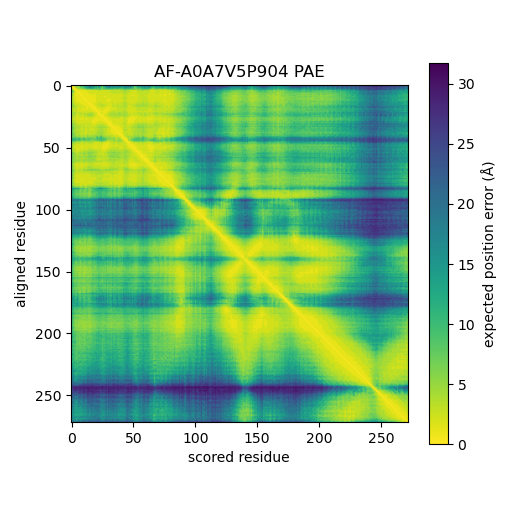 C . GLU A 1 198 ? 11.956 -5.600 5.281 1.00 94.25 198 GLU A C 1
ATOM 1566 O O . GLU A 1 198 ? 11.763 -4.980 6.326 1.00 94.25 198 GLU A O 1
ATOM 1571 N N . LEU A 1 199 ? 10.952 -6.097 4.547 1.00 95.31 199 LEU A N 1
ATOM 1572 C CA . LEU A 1 199 ? 9.534 -5.956 4.886 1.00 95.31 199 LEU A CA 1
ATOM 1573 C C . LEU A 1 199 ? 9.251 -6.407 6.317 1.00 95.31 199 LEU A C 1
ATOM 1575 O O . LEU A 1 199 ? 8.603 -5.684 7.063 1.00 95.31 199 LEU A O 1
ATOM 1579 N N . LEU A 1 200 ? 9.730 -7.594 6.704 1.00 94.00 200 LEU A N 1
ATOM 1580 C CA . LEU A 1 200 ? 9.470 -8.138 8.037 1.00 94.00 200 LEU A CA 1
ATOM 1581 C C . LEU A 1 200 ? 9.974 -7.204 9.139 1.00 94.00 200 LEU A C 1
ATOM 1583 O O . LEU A 1 200 ? 9.279 -7.025 10.134 1.00 94.00 200 LEU A O 1
ATOM 1587 N N . ARG A 1 201 ? 11.132 -6.561 8.948 1.00 90.88 201 ARG A N 1
ATOM 1588 C CA . ARG A 1 201 ? 11.649 -5.579 9.911 1.00 90.88 201 ARG A CA 1
ATOM 1589 C C . ARG A 1 201 ? 10.749 -4.347 9.978 1.00 90.88 201 ARG A C 1
ATOM 1591 O O . ARG A 1 201 ? 10.401 -3.911 11.070 1.00 90.88 201 ARG A O 1
ATOM 1598 N N . SER A 1 202 ? 10.351 -3.806 8.826 1.00 90.00 202 SER A N 1
ATOM 1599 C CA . SER A 1 202 ? 9.476 -2.630 8.753 1.00 90.00 202 SER A CA 1
ATOM 1600 C C . SER A 1 202 ? 8.103 -2.895 9.372 1.00 90.00 202 SER A C 1
ATOM 1602 O O . SER A 1 202 ? 7.649 -2.127 10.215 1.00 90.00 202 SER A O 1
ATOM 1604 N N . VAL A 1 203 ? 7.470 -4.016 9.017 1.00 93.06 203 VAL A N 1
ATOM 1605 C CA . VAL A 1 203 ? 6.147 -4.401 9.524 1.00 93.06 203 VAL A CA 1
ATOM 1606 C C . VAL A 1 203 ? 6.187 -4.675 11.023 1.00 93.06 203 VAL A C 1
ATOM 1608 O O . VAL A 1 203 ? 5.253 -4.281 11.712 1.00 93.06 203 VAL A O 1
ATOM 1611 N N . GLN A 1 204 ? 7.255 -5.284 11.551 1.00 91.75 204 GLN A N 1
ATOM 1612 C CA . GLN A 1 204 ? 7.417 -5.481 12.996 1.00 91.75 204 GLN A CA 1
ATOM 1613 C C . GLN A 1 204 ? 7.447 -4.155 13.756 1.00 91.75 204 GLN A C 1
ATOM 1615 O O . GLN A 1 204 ? 6.763 -4.020 14.768 1.00 91.75 204 GLN A O 1
ATOM 1620 N N . VAL A 1 205 ? 8.196 -3.164 13.264 1.00 91.44 205 VAL A N 1
ATOM 1621 C CA . VAL A 1 205 ? 8.245 -1.832 13.884 1.00 91.44 205 VAL A CA 1
ATOM 1622 C C . VAL A 1 205 ? 6.853 -1.195 13.901 1.00 91.44 205 VAL A C 1
ATOM 1624 O O . VAL A 1 205 ? 6.403 -0.751 14.957 1.00 91.44 205 VAL A O 1
ATOM 1627 N N . THR A 1 206 ? 6.139 -1.218 12.774 1.00 90.31 206 THR A N 1
ATOM 1628 C CA . THR A 1 206 ? 4.771 -0.682 12.685 1.00 90.31 206 THR A CA 1
ATOM 1629 C C . THR A 1 206 ? 3.792 -1.453 13.575 1.00 90.31 206 THR A C 1
ATOM 1631 O O . THR A 1 206 ? 2.994 -0.840 14.276 1.00 90.31 206 THR A O 1
ATOM 1634 N N . ALA A 1 207 ? 3.875 -2.786 13.613 1.00 89.56 207 ALA A N 1
ATOM 1635 C CA . ALA A 1 207 ? 3.022 -3.624 14.455 1.00 89.56 207 ALA A CA 1
ATOM 1636 C C . ALA A 1 207 ? 3.221 -3.317 15.946 1.00 89.56 207 ALA A C 1
ATOM 1638 O O . ALA A 1 207 ? 2.250 -3.190 16.688 1.00 89.56 207 ALA A O 1
ATOM 1639 N N . HIS A 1 208 ? 4.472 -3.156 16.387 1.00 91.69 208 HIS A N 1
ATOM 1640 C CA . HIS A 1 208 ? 4.774 -2.780 17.766 1.00 91.69 208 HIS A CA 1
ATOM 1641 C C . HIS A 1 208 ? 4.262 -1.379 18.113 1.00 91.69 208 HIS A C 1
ATOM 1643 O O . HIS A 1 208 ? 3.745 -1.193 19.214 1.00 91.69 208 HIS A O 1
ATOM 1649 N N . ALA A 1 209 ? 4.365 -0.418 17.189 1.00 90.50 209 ALA A N 1
ATOM 1650 C CA . ALA A 1 209 ? 3.809 0.919 17.379 1.00 90.50 209 ALA A CA 1
ATOM 1651 C C . ALA A 1 209 ? 2.280 0.875 17.548 1.00 90.50 209 ALA A C 1
ATOM 1653 O O . ALA A 1 209 ? 1.770 1.371 18.552 1.00 90.50 209 ALA A O 1
ATOM 1654 N N . ARG A 1 210 ? 1.564 0.184 16.647 1.00 89.62 210 ARG A N 1
ATOM 1655 C CA . ARG A 1 210 ? 0.100 0.016 16.727 1.00 89.62 210 ARG A CA 1
ATOM 1656 C C . ARG A 1 210 ? -0.329 -0.685 18.017 1.00 89.62 210 ARG A C 1
ATOM 1658 O O . ARG A 1 210 ? -1.245 -0.234 18.698 1.00 89.62 210 ARG A O 1
ATOM 1665 N N . LEU A 1 211 ? 0.375 -1.747 18.417 1.00 89.31 211 LEU A N 1
ATOM 1666 C CA . LEU A 1 211 ? 0.102 -2.441 19.679 1.00 89.31 211 LEU A CA 1
ATOM 1667 C C . LEU A 1 211 ? 0.270 -1.512 20.890 1.00 89.31 211 LEU A C 1
ATOM 1669 O O . LEU A 1 211 ? -0.551 -1.539 21.807 1.00 89.31 211 LEU A O 1
ATOM 1673 N N . ALA A 1 212 ? 1.321 -0.691 20.908 1.00 90.50 212 ALA A N 1
ATOM 1674 C CA . ALA A 1 212 ? 1.553 0.260 21.988 1.00 90.50 212 ALA A CA 1
ATOM 1675 C C . ALA A 1 212 ? 0.454 1.336 22.052 1.00 90.50 212 ALA A C 1
ATOM 1677 O O . ALA A 1 212 ? 0.020 1.705 23.146 1.00 90.50 212 ALA A O 1
ATOM 1678 N N . GLU A 1 213 ? -0.029 1.809 20.901 1.00 90.62 213 GLU A N 1
ATOM 1679 C CA . GLU A 1 213 ? -1.144 2.756 20.809 1.00 90.62 213 GLU A CA 1
ATOM 1680 C C . GLU A 1 213 ? -2.452 2.158 21.335 1.00 90.62 213 GLU A C 1
ATOM 1682 O O . GLU A 1 213 ? -3.092 2.776 22.193 1.00 90.62 213 GLU A O 1
ATOM 1687 N N . LEU A 1 214 ? -2.798 0.937 20.908 1.00 89.62 214 LEU A N 1
ATOM 1688 C CA . LEU A 1 214 ? -3.978 0.201 21.378 1.00 89.62 214 LEU A CA 1
ATOM 1689 C C . LEU A 1 214 ? -3.934 -0.020 22.893 1.00 89.62 214 LEU A C 1
ATOM 1691 O O . LEU A 1 214 ? -4.874 0.328 23.609 1.00 89.62 214 LEU A O 1
ATOM 1695 N N . GLN A 1 215 ? -2.803 -0.500 23.418 1.00 90.31 215 GLN A N 1
ATOM 1696 C CA . GLN A 1 215 ? -2.614 -0.666 24.861 1.00 90.31 215 GLN A CA 1
ATOM 1697 C C . GLN A 1 215 ? -2.715 0.668 25.612 1.00 90.31 215 GLN A C 1
ATOM 1699 O O . GLN A 1 215 ? -3.254 0.726 26.718 1.00 90.31 215 GLN A O 1
ATOM 1704 N N . GLY A 1 216 ? -2.205 1.754 25.028 1.00 92.25 216 GLY A N 1
ATOM 1705 C CA . GLY A 1 216 ? -2.323 3.097 25.585 1.00 92.25 216 GLY A CA 1
ATOM 1706 C C . GLY A 1 216 ? -3.773 3.583 25.647 1.00 92.25 216 GLY A C 1
ATOM 1707 O O . GLY A 1 216 ? -4.190 4.122 26.673 1.00 92.25 216 GLY A O 1
ATOM 1708 N N . ALA A 1 217 ? -4.547 3.379 24.579 1.00 90.31 217 ALA A N 1
ATOM 1709 C CA . ALA A 1 217 ? -5.972 3.703 24.524 1.00 90.31 217 ALA A CA 1
ATOM 1710 C C . ALA A 1 217 ? -6.777 2.901 25.555 1.00 90.31 217 ALA A C 1
ATOM 1712 O O . ALA A 1 217 ? -7.497 3.499 26.358 1.00 90.31 217 ALA A O 1
ATOM 1713 N N . MET A 1 218 ? -6.563 1.586 25.616 1.00 90.75 218 MET A N 1
ATOM 1714 C CA . MET A 1 218 ? -7.205 0.694 26.582 1.00 90.75 218 MET A CA 1
ATOM 1715 C C . MET A 1 218 ? -6.903 1.111 28.029 1.00 90.75 218 MET A C 1
ATOM 1717 O O . MET A 1 218 ? -7.819 1.259 28.836 1.00 90.75 218 MET A O 1
ATOM 1721 N N . ARG A 1 219 ? -5.640 1.419 28.363 1.00 93.06 219 ARG A N 1
ATOM 1722 C CA . ARG A 1 219 ? -5.270 1.923 29.701 1.00 93.06 219 ARG A CA 1
ATOM 1723 C C . ARG A 1 219 ? -5.973 3.233 30.052 1.00 93.06 219 ARG A C 1
ATOM 1725 O O . ARG A 1 219 ? -6.423 3.387 31.185 1.00 93.06 219 ARG A O 1
ATOM 1732 N N . ARG A 1 220 ? -6.084 4.174 29.105 1.00 94.00 220 ARG A N 1
ATOM 1733 C CA . ARG A 1 220 ? -6.821 5.433 29.322 1.00 94.00 220 ARG A CA 1
ATOM 1734 C C . ARG A 1 220 ? -8.305 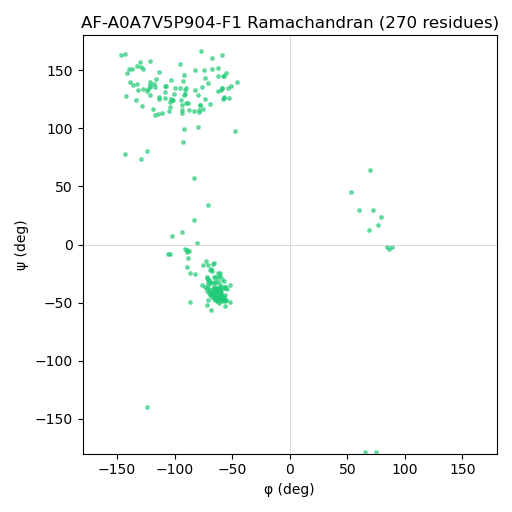5.177 29.566 1.00 94.00 220 ARG A C 1
ATOM 1736 O O . ARG A 1 220 ? -8.893 5.828 30.425 1.00 94.00 220 ARG A O 1
ATOM 1743 N N . GLN A 1 221 ? -8.905 4.236 28.844 1.00 93.00 221 GLN A N 1
ATOM 1744 C CA . GLN A 1 221 ? -10.306 3.872 29.028 1.00 93.00 221 GLN A CA 1
ATOM 1745 C C . GLN A 1 221 ? -10.546 3.202 30.384 1.00 93.00 221 GLN A C 1
ATOM 1747 O O . GLN A 1 221 ? -11.445 3.629 31.104 1.00 93.00 221 GLN A O 1
ATOM 1752 N N . MET A 1 222 ? -9.696 2.252 30.786 1.00 91.81 222 MET A N 1
ATOM 1753 C CA . MET A 1 222 ? -9.740 1.657 32.127 1.00 91.81 222 MET A CA 1
ATOM 1754 C C . MET A 1 222 ? -9.607 2.725 33.220 1.00 91.81 222 MET A C 1
ATOM 1756 O O . MET A 1 222 ? -10.398 2.743 34.157 1.00 91.81 222 MET A O 1
ATOM 1760 N N . ALA A 1 223 ? -8.663 3.662 33.074 1.00 93.56 223 ALA A N 1
ATOM 1761 C CA . ALA A 1 223 ? -8.482 4.753 34.029 1.00 93.56 223 ALA A CA 1
ATOM 1762 C C . ALA A 1 223 ? -9.717 5.667 34.121 1.00 93.56 223 ALA A C 1
ATOM 1764 O O . ALA A 1 223 ? -10.092 6.069 35.218 1.00 93.56 223 ALA A O 1
ATOM 1765 N N . ARG A 1 224 ? -10.379 5.966 32.993 1.00 95.06 224 ARG A N 1
ATOM 1766 C CA . ARG A 1 224 ? -11.635 6.737 32.973 1.00 95.06 224 ARG A CA 1
ATOM 1767 C C . ARG A 1 224 ? -12.776 6.012 33.682 1.00 95.06 224 ARG A C 1
ATOM 1769 O O . ARG A 1 224 ? -13.517 6.651 34.418 1.00 95.06 224 ARG A O 1
ATOM 1776 N N . VAL A 1 225 ? -12.916 4.707 33.453 1.00 92.88 225 VAL A N 1
ATOM 1777 C CA . VAL A 1 225 ? -13.944 3.875 34.097 1.00 92.88 225 VAL A CA 1
ATOM 1778 C C . VAL A 1 225 ? -13.719 3.841 35.607 1.00 92.88 225 VAL A C 1
ATOM 1780 O O . VAL A 1 225 ? -14.638 4.143 36.363 1.00 92.88 225 VAL A O 1
ATOM 1783 N N . SER A 1 226 ? -12.490 3.575 36.054 1.00 92.31 226 SER A N 1
ATOM 1784 C CA . SER A 1 226 ? -12.168 3.578 37.484 1.00 92.31 226 SER A CA 1
ATOM 1785 C C . SER A 1 226 ? -12.324 4.954 38.131 1.00 92.31 226 SER A C 1
ATOM 1787 O O . SER A 1 226 ? -12.798 5.033 39.260 1.00 92.31 226 SER A O 1
ATOM 1789 N N . ALA A 1 227 ? -11.984 6.045 37.435 1.00 94.12 227 ALA A N 1
ATOM 1790 C CA . ALA A 1 227 ? -12.233 7.396 37.939 1.00 94.12 227 ALA A CA 1
ATOM 1791 C C . ALA A 1 227 ? -13.737 7.658 38.127 1.00 94.12 227 ALA A C 1
ATOM 1793 O O . ALA A 1 227 ? -14.148 8.088 39.198 1.00 94.12 227 ALA A O 1
ATOM 1794 N N . TYR A 1 228 ? -14.564 7.297 37.140 1.00 94.62 228 TYR A N 1
ATOM 1795 C CA . TYR A 1 228 ? -16.020 7.428 37.226 1.00 94.62 228 TYR A CA 1
ATOM 1796 C C . TYR A 1 228 ? -16.615 6.666 38.423 1.00 94.62 228 TYR A C 1
ATOM 1798 O O . TYR A 1 228 ? -17.395 7.229 39.190 1.00 94.62 228 TYR A O 1
ATOM 1806 N N . PHE A 1 229 ? -16.223 5.404 38.627 1.00 91.94 229 PHE A N 1
ATOM 1807 C CA . PHE A 1 229 ? -16.701 4.622 39.773 1.00 91.94 229 PHE A CA 1
ATOM 1808 C C . PHE A 1 229 ? -16.134 5.116 41.111 1.00 91.94 229 PHE A C 1
ATOM 1810 O O . PHE A 1 229 ? -16.813 5.013 42.132 1.00 91.94 229 PHE A O 1
ATOM 1817 N N . SER A 1 230 ? -14.922 5.680 41.125 1.00 92.69 230 SER A N 1
ATOM 1818 C CA . SER A 1 230 ? -14.357 6.338 42.308 1.00 92.69 230 SER A CA 1
ATOM 1819 C C . SER A 1 230 ? -15.164 7.574 42.709 1.00 92.69 230 SER A C 1
ATOM 1821 O O . SER A 1 230 ? -15.465 7.738 43.890 1.00 92.69 230 SER A O 1
ATOM 1823 N N . ASP A 1 231 ? -15.548 8.416 41.747 1.00 93.56 231 ASP A N 1
ATOM 1824 C CA . ASP A 1 231 ? -16.381 9.598 41.999 1.00 93.56 231 ASP A CA 1
ATOM 1825 C C . ASP A 1 231 ? -17.760 9.182 42.536 1.00 93.56 231 ASP A C 1
ATOM 1827 O O . ASP A 1 231 ? -18.244 9.722 43.531 1.00 93.56 231 ASP A O 1
ATOM 1831 N N . LEU A 1 232 ? -18.354 8.139 41.949 1.00 90.94 232 LEU A N 1
ATOM 1832 C CA . LEU A 1 232 ? -19.649 7.606 42.373 1.00 90.94 232 LEU A CA 1
ATOM 1833 C C . LEU A 1 232 ? -19.599 6.998 43.793 1.00 90.94 232 LEU A C 1
ATOM 1835 O O . LEU A 1 232 ? -20.533 7.174 44.578 1.00 90.94 232 LEU A O 1
ATOM 1839 N N . ARG A 1 233 ? -18.488 6.343 44.165 1.00 90.25 233 ARG A N 1
ATOM 1840 C CA . ARG A 1 233 ? -18.233 5.890 45.547 1.00 90.25 233 ARG A CA 1
ATOM 1841 C C . ARG A 1 233 ? -18.075 7.058 46.517 1.00 90.25 233 ARG A C 1
ATOM 1843 O O . ARG A 1 233 ? -18.625 7.006 47.616 1.00 90.25 233 ARG A O 1
ATOM 1850 N N . ALA A 1 234 ? -17.369 8.118 46.123 1.00 90.31 234 ALA A N 1
ATOM 1851 C CA . ALA A 1 234 ? -17.224 9.312 46.952 1.00 90.31 234 ALA A CA 1
ATOM 1852 C C . ALA A 1 234 ? -18.588 9.966 47.237 1.00 90.31 234 ALA A C 1
ATOM 1854 O O . ALA A 1 234 ? -18.890 10.274 48.391 1.00 90.31 234 ALA A O 1
ATOM 1855 N N . GLU A 1 235 ? -19.457 10.081 46.227 1.00 89.69 235 GLU A N 1
ATOM 1856 C CA . GLU A 1 235 ? -20.829 10.568 46.412 1.00 89.69 235 GLU A CA 1
ATOM 1857 C C . GLU A 1 235 ? -21.651 9.684 47.364 1.00 89.69 235 GLU A C 1
ATOM 1859 O O . GLU A 1 235 ? -22.407 10.201 48.195 1.00 89.69 235 GLU A O 1
ATOM 1864 N N . LEU A 1 236 ? -21.517 8.355 47.273 1.00 86.62 236 LEU A N 1
ATOM 1865 C CA . LEU A 1 236 ? -22.198 7.426 48.180 1.00 86.62 236 LEU A CA 1
ATOM 1866 C C . LEU A 1 236 ? -21.703 7.559 49.625 1.00 86.62 236 LEU A C 1
ATOM 1868 O O . LEU A 1 236 ? -22.529 7.618 50.539 1.00 86.62 236 LEU A O 1
ATOM 1872 N N . HIS A 1 237 ? -20.392 7.682 49.846 1.00 86.06 237 HIS A N 1
ATOM 1873 C CA . HIS A 1 237 ? -19.836 7.918 51.180 1.00 86.06 237 HIS A CA 1
ATOM 1874 C C . HIS A 1 237 ? -20.266 9.268 51.765 1.00 86.06 237 HIS A C 1
ATOM 1876 O O . HIS A 1 237 ? -20.590 9.347 52.952 1.00 86.06 237 HIS A O 1
ATOM 1882 N N . GLU A 1 238 ? -20.348 10.330 50.957 1.00 86.25 238 GLU A N 1
ATOM 1883 C CA . GLU A 1 238 ? -20.904 11.607 51.418 1.00 86.25 238 GLU A CA 1
ATOM 1884 C C . GLU A 1 238 ? -22.366 11.467 51.862 1.00 86.25 238 GLU A C 1
ATOM 1886 O O . GLU A 1 238 ? -22.765 12.036 52.882 1.00 86.25 238 GLU A O 1
ATOM 1891 N N . ARG A 1 239 ? -23.174 10.689 51.129 1.00 82.31 239 ARG A N 1
ATOM 1892 C CA . ARG A 1 239 ? -24.567 10.401 51.508 1.00 82.31 239 ARG A CA 1
ATOM 1893 C C . ARG A 1 239 ? -24.651 9.579 52.794 1.00 82.31 239 ARG A C 1
ATOM 1895 O O . ARG A 1 239 ? -25.458 9.925 53.653 1.00 82.31 239 ARG A O 1
ATOM 1902 N N . GLN A 1 240 ? -23.799 8.565 52.966 1.00 79.62 240 GLN A N 1
ATOM 1903 C CA . GLN A 1 240 ? -23.685 7.795 54.216 1.00 79.62 240 GLN A CA 1
ATOM 1904 C C . GLN A 1 240 ? -23.335 8.705 55.404 1.00 79.62 240 GLN A C 1
ATOM 1906 O O . GLN A 1 240 ? -23.986 8.638 56.445 1.00 79.62 240 GLN A O 1
ATOM 1911 N N . GLY A 1 241 ? -22.364 9.611 55.235 1.00 79.25 241 GLY A N 1
ATOM 1912 C CA . GLY A 1 241 ? -21.966 10.567 56.272 1.00 79.25 241 GLY A CA 1
ATOM 1913 C C . GLY A 1 241 ? -23.079 11.544 56.670 1.00 79.25 241 GLY A C 1
ATOM 1914 O O . GLY A 1 241 ? -23.157 11.944 57.830 1.00 79.25 241 GLY A O 1
ATOM 1915 N N . ARG A 1 242 ? -23.973 11.900 55.735 1.00 78.12 242 ARG A N 1
ATOM 1916 C CA . ARG A 1 242 ? -25.139 12.769 55.990 1.00 78.12 242 ARG A CA 1
ATOM 1917 C C . ARG A 1 242 ? -26.343 12.027 56.582 1.00 78.12 242 ARG A C 1
ATOM 1919 O O . ARG A 1 242 ? -27.151 12.664 57.250 1.00 78.12 242 ARG A O 1
ATOM 1926 N N . ALA A 1 243 ? -26.476 10.721 56.345 1.00 68.19 243 ALA A N 1
ATOM 1927 C CA . ALA A 1 243 ? -27.641 9.933 56.756 1.00 68.19 243 ALA A CA 1
ATOM 1928 C C . ALA A 1 243 ? -27.690 9.601 58.265 1.00 68.19 243 ALA A C 1
ATOM 1930 O O . ALA A 1 243 ? -28.760 9.287 58.778 1.00 68.19 243 ALA A O 1
ATOM 1931 N N . GLY A 1 244 ? -26.578 9.711 59.005 1.00 64.44 244 GLY A N 1
ATOM 1932 C CA . GLY A 1 244 ? -26.537 9.356 60.433 1.00 64.44 244 GLY A CA 1
ATOM 1933 C C . GLY A 1 244 ? -26.761 7.854 60.703 1.00 64.44 244 GLY A C 1
ATOM 1934 O O . GLY A 1 244 ? -26.900 7.065 59.774 1.00 64.44 244 GLY A O 1
ATOM 1935 N N . GLN A 1 245 ? -26.763 7.434 61.980 1.00 62.06 245 GLN A N 1
ATOM 1936 C CA . GLN A 1 245 ? -26.812 6.021 62.433 1.00 62.06 245 GLN A CA 1
ATOM 1937 C C . GLN A 1 245 ? -28.167 5.308 62.208 1.00 62.06 245 GLN A C 1
ATOM 1939 O O . GLN A 1 245 ? -28.579 4.468 63.009 1.00 62.06 245 GLN A O 1
ATOM 1944 N N . ASP A 1 246 ? -28.883 5.635 61.137 1.00 67.00 246 ASP A N 1
ATOM 1945 C CA . ASP A 1 246 ? -30.143 4.986 60.801 1.00 67.00 246 ASP A CA 1
ATOM 1946 C C . ASP A 1 246 ? -29.857 3.634 60.123 1.00 67.00 246 ASP A C 1
ATOM 1948 O O . ASP A 1 246 ? -29.454 3.564 58.959 1.00 67.00 246 ASP A O 1
ATOM 1952 N N . SER A 1 247 ? -29.979 2.545 60.890 1.00 60.69 247 SER A N 1
ATOM 1953 C CA . SER A 1 247 ? -29.459 1.215 60.517 1.00 60.69 247 SER A CA 1
ATOM 1954 C C . SER A 1 247 ? -29.994 0.675 59.182 1.00 60.69 247 SER A C 1
ATOM 1956 O O . SER A 1 247 ? -29.269 -0.009 58.460 1.00 60.69 247 SER A O 1
ATOM 1958 N N . GLU A 1 248 ? -31.227 1.033 58.815 1.00 65.62 248 GLU A N 1
ATOM 1959 C CA . GLU A 1 248 ? -31.868 0.606 57.567 1.00 65.62 248 GLU A CA 1
ATOM 1960 C C . GLU A 1 248 ? -31.334 1.382 56.347 1.00 65.62 248 GLU A C 1
ATOM 1962 O O . GLU A 1 248 ? -31.146 0.810 55.270 1.00 65.62 248 GLU A O 1
ATOM 1967 N N . SER A 1 249 ? -31.001 2.667 56.522 1.00 67.69 249 SER A N 1
ATOM 1968 C CA . SER A 1 249 ? -30.353 3.481 55.484 1.00 67.69 249 SER A CA 1
ATOM 1969 C C . SER A 1 249 ? -28.897 3.065 55.265 1.00 67.69 249 SER A C 1
ATOM 1971 O O . SER A 1 249 ? -28.441 3.015 54.124 1.00 67.69 249 SER A O 1
ATOM 1973 N N . VAL A 1 250 ? -28.178 2.698 56.331 1.00 73.25 250 VAL A N 1
ATOM 1974 C CA . VAL A 1 250 ? -26.792 2.207 56.240 1.00 73.25 250 VAL A CA 1
ATOM 1975 C C . VAL A 1 250 ? -26.725 0.868 55.496 1.00 73.25 250 VAL A C 1
ATOM 1977 O O . VAL A 1 250 ? -25.882 0.709 54.615 1.00 73.25 250 VAL A O 1
ATOM 1980 N N . ALA A 1 251 ? -27.641 -0.068 55.773 1.00 77.25 251 ALA A N 1
ATOM 1981 C CA . ALA A 1 251 ? -27.689 -1.360 55.084 1.00 77.25 251 ALA A CA 1
ATOM 1982 C C . ALA A 1 251 ? -27.934 -1.217 53.568 1.00 77.25 251 ALA A C 1
ATOM 1984 O O . ALA A 1 251 ? -27.230 -1.832 52.769 1.00 77.25 251 ALA A O 1
ATOM 1985 N N . ARG A 1 252 ? -28.868 -0.344 53.159 1.00 79.38 252 ARG A N 1
ATOM 1986 C CA . ARG A 1 252 ? -29.133 -0.065 51.734 1.00 79.38 252 ARG A CA 1
ATOM 1987 C C . ARG A 1 252 ? -27.941 0.569 51.019 1.00 79.38 252 ARG A C 1
ATOM 1989 O O . ARG A 1 252 ? -27.695 0.263 49.856 1.00 79.38 252 ARG A O 1
ATOM 1996 N N . LEU A 1 253 ? -27.209 1.455 51.693 1.00 76.88 253 LEU A N 1
ATOM 1997 C CA . LEU A 1 253 ? -26.037 2.112 51.111 1.00 76.88 253 LEU A CA 1
ATOM 1998 C C . LEU A 1 253 ? -24.855 1.139 50.951 1.00 76.88 253 LEU A C 1
ATOM 2000 O O . LEU A 1 253 ? -24.133 1.245 49.965 1.00 76.88 253 LEU A O 1
ATOM 2004 N N . LEU A 1 254 ? -24.692 0.164 51.853 1.00 80.31 254 LEU A N 1
ATOM 2005 C CA . LEU A 1 254 ? -23.694 -0.911 51.720 1.00 80.31 254 LEU A CA 1
ATOM 2006 C C . LEU A 1 254 ? -24.028 -1.883 50.574 1.00 80.31 254 LEU A C 1
ATOM 2008 O O . LEU A 1 254 ? -23.141 -2.302 49.833 1.00 80.31 254 LEU A O 1
ATOM 2012 N N . GLU A 1 255 ? -25.308 -2.217 50.378 1.00 85.50 255 GLU A N 1
ATOM 2013 C CA . GLU A 1 255 ? -25.736 -3.011 49.216 1.00 85.50 255 GLU A CA 1
ATOM 2014 C C . GLU A 1 255 ? -25.467 -2.285 47.890 1.00 85.50 255 GLU A C 1
ATOM 2016 O O . GLU A 1 255 ? -25.051 -2.918 46.916 1.00 85.50 255 GLU A O 1
ATOM 2021 N N . GLN A 1 256 ? -25.667 -0.962 47.850 1.00 84.31 256 GLN A N 1
ATOM 2022 C CA . GLN A 1 256 ? -25.343 -0.136 46.682 1.00 84.31 256 GLN A CA 1
ATOM 2023 C C . GLN A 1 256 ? -23.840 -0.109 46.394 1.00 84.31 256 GLN A C 1
ATOM 2025 O O . GLN A 1 256 ? -23.451 -0.211 45.234 1.00 84.31 256 GLN A O 1
ATOM 2030 N N . GLU A 1 257 ? -22.999 -0.035 47.425 1.00 85.94 257 GLU A N 1
ATOM 2031 C CA . GLU A 1 257 ? -21.539 -0.082 47.291 1.00 85.94 257 GLU A CA 1
ATOM 2032 C C . GLU A 1 257 ? -21.069 -1.425 46.703 1.00 85.94 257 GLU A C 1
ATOM 2034 O O . GLU A 1 257 ? -20.373 -1.450 45.689 1.00 85.94 257 GLU A O 1
ATOM 2039 N N . HIS A 1 258 ? -21.561 -2.551 47.231 1.00 86.62 258 HIS A N 1
ATOM 2040 C CA . HIS A 1 258 ? -21.266 -3.883 46.686 1.00 86.62 258 HIS A CA 1
ATOM 2041 C C . HIS A 1 258 ? -21.838 -4.128 45.280 1.00 86.62 258 HIS A C 1
ATOM 2043 O O . HIS A 1 258 ? -21.325 -4.960 44.524 1.00 86.62 258 HIS A O 1
ATOM 2049 N N . ALA A 1 259 ? -22.937 -3.468 44.911 1.00 89.06 259 ALA A N 1
ATOM 2050 C CA . ALA A 1 259 ? -23.433 -3.493 43.538 1.00 89.06 259 ALA A CA 1
ATOM 2051 C C . ALA A 1 259 ? -22.488 -2.726 42.600 1.00 89.06 259 ALA A C 1
ATOM 2053 O O . ALA A 1 259 ? -22.134 -3.250 41.544 1.00 89.06 259 ALA A O 1
ATOM 2054 N N . LEU A 1 260 ? -22.018 -1.551 43.028 1.00 87.88 260 LEU A N 1
ATOM 2055 C CA . LEU A 1 260 ? -21.066 -0.720 42.293 1.00 87.88 260 LEU A CA 1
ATOM 2056 C C . LEU A 1 260 ? -19.741 -1.442 42.028 1.00 87.88 260 LEU A C 1
ATOM 2058 O O . LEU A 1 260 ? -19.231 -1.404 40.913 1.00 87.88 260 LEU A O 1
ATOM 2062 N N . GLU A 1 261 ? -19.195 -2.125 43.036 1.00 87.50 261 GLU A N 1
ATOM 2063 C CA . GLU A 1 261 ? -17.940 -2.877 42.910 1.00 87.50 261 GLU A CA 1
ATOM 2064 C C . GLU A 1 261 ? -18.048 -3.997 41.871 1.00 87.50 261 GLU A C 1
ATOM 2066 O O . GLU A 1 261 ? -17.134 -4.209 41.072 1.00 87.50 261 GLU A O 1
ATOM 2071 N N . ARG A 1 262 ? -19.183 -4.707 41.855 1.00 89.25 262 ARG A N 1
ATOM 2072 C CA . ARG A 1 262 ? -19.443 -5.757 40.863 1.00 89.25 262 ARG A CA 1
ATOM 2073 C C . ARG A 1 262 ? -19.579 -5.180 39.459 1.00 89.25 262 ARG A C 1
ATOM 2075 O O . ARG A 1 262 ? -19.087 -5.789 38.512 1.00 89.25 262 ARG A O 1
ATOM 2082 N N . GLU A 1 263 ? -20.215 -4.020 39.324 1.00 90.12 263 GLU A N 1
ATOM 2083 C CA . GLU A 1 263 ? -20.353 -3.339 38.037 1.00 90.12 263 GLU A CA 1
ATOM 2084 C C . GLU A 1 263 ? -19.006 -2.808 37.522 1.00 90.12 263 GLU A C 1
ATOM 2086 O O . GLU A 1 263 ? -18.680 -3.022 36.354 1.00 90.12 263 GLU A O 1
ATOM 2091 N N . GLU A 1 264 ? -18.174 -2.213 38.387 1.00 90.75 264 GLU A N 1
ATOM 2092 C CA . GLU A 1 264 ? -16.811 -1.789 38.039 1.00 90.75 264 GLU A CA 1
ATOM 2093 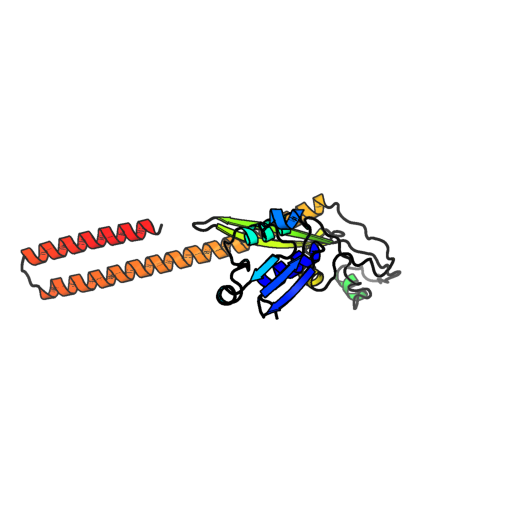C C . GLU A 1 264 ? -15.973 -2.987 37.567 1.00 90.75 264 GLU A C 1
ATOM 2095 O O . GLU A 1 264 ? -15.332 -2.928 36.516 1.00 90.75 264 GLU A O 1
ATOM 2100 N N . GLN A 1 265 ? -16.014 -4.104 38.300 1.00 89.94 265 GLN A N 1
ATOM 2101 C CA . GLN A 1 265 ? -15.292 -5.322 37.928 1.00 89.94 265 GLN A CA 1
ATOM 2102 C C . GLN A 1 265 ? -15.777 -5.905 36.597 1.00 89.94 265 GLN A C 1
ATOM 2104 O O . GLN A 1 265 ? -14.946 -6.295 35.778 1.00 89.94 265 GLN A O 1
ATOM 2109 N N . ALA A 1 266 ? -17.091 -5.932 36.357 1.00 90.31 266 ALA A N 1
ATOM 2110 C CA . ALA A 1 266 ? -17.655 -6.393 35.092 1.00 90.31 266 ALA A CA 1
ATOM 2111 C C . ALA A 1 266 ? -17.211 -5.500 33.922 1.00 90.31 266 ALA A C 1
ATOM 2113 O O . ALA 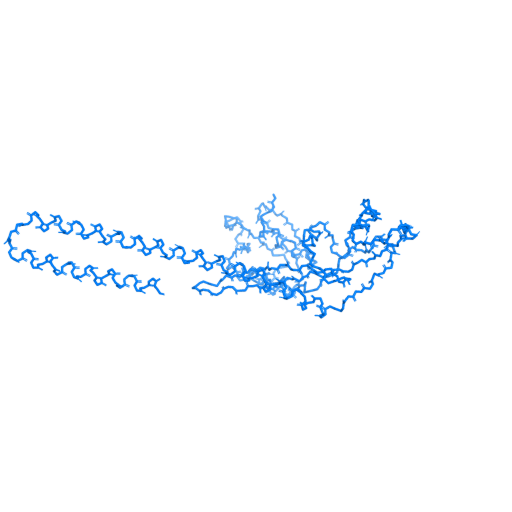A 1 266 ? -16.719 -6.005 32.916 1.00 90.31 266 ALA A O 1
ATOM 2114 N N . ARG A 1 267 ? -17.280 -4.173 34.082 1.00 85.62 267 ARG A N 1
ATOM 2115 C CA . ARG A 1 267 ? -16.851 -3.209 33.056 1.00 85.62 267 ARG A CA 1
ATOM 2116 C C . ARG A 1 267 ? -15.356 -3.262 32.769 1.00 85.62 267 ARG A C 1
ATOM 2118 O O . ARG A 1 267 ? -14.955 -3.133 31.619 1.00 85.62 267 ARG A O 1
ATOM 2125 N N . LEU A 1 268 ? -14.518 -3.464 33.784 1.00 87.69 268 LEU A N 1
ATOM 2126 C CA . LEU A 1 268 ? -13.078 -3.641 33.584 1.00 87.69 268 LEU A CA 1
ATOM 2127 C C . LEU A 1 268 ? -12.736 -4.998 32.955 1.00 87.69 268 LEU A C 1
ATOM 2129 O O . LEU A 1 268 ? -11.712 -5.097 32.283 1.00 87.69 268 LEU A O 1
ATOM 2133 N N . ALA A 1 269 ? -13.560 -6.028 33.170 1.00 87.31 269 ALA A N 1
ATOM 2134 C CA . ALA A 1 269 ? -13.406 -7.330 32.527 1.00 87.31 269 ALA A CA 1
ATOM 2135 C C . ALA A 1 269 ? -13.818 -7.301 31.046 1.00 87.31 269 ALA A C 1
ATOM 2137 O O . ALA A 1 269 ? -13.144 -7.929 30.245 1.00 87.31 269 ALA A O 1
ATOM 2138 N N . GLU A 1 270 ? -14.850 -6.535 30.672 1.00 86.94 270 GLU A N 1
ATOM 2139 C CA . GLU A 1 270 ? -15.245 -6.317 29.264 1.00 86.94 270 GLU A CA 1
ATOM 2140 C C . GLU A 1 270 ? -14.155 -5.627 28.431 1.00 86.94 270 GLU A C 1
ATOM 2142 O O . GLU A 1 270 ? -14.133 -5.756 27.212 1.00 86.94 270 GLU A O 1
ATOM 2147 N N . LEU A 1 271 ? -13.264 -4.874 29.081 1.00 81.06 271 LEU A N 1
ATOM 2148 C CA . LEU A 1 271 ? -12.193 -4.126 28.422 1.00 81.06 271 LEU A CA 1
ATOM 2149 C C . LEU A 1 271 ? -10.881 -4.906 28.287 1.00 81.06 271 LEU A C 1
ATOM 2151 O O . LEU A 1 271 ? -9.936 -4.343 27.742 1.00 81.06 271 LEU A O 1
ATOM 2155 N N . ARG A 1 272 ? -10.785 -6.127 28.831 1.00 73.69 272 ARG A N 1
ATOM 2156 C CA . ARG A 1 272 ? -9.569 -6.957 28.860 1.00 73.69 272 ARG A CA 1
ATOM 2157 C C . ARG A 1 272 ? -9.624 -8.113 27.879 1.00 73.69 272 ARG A C 1
ATOM 2159 O O . ARG A 1 272 ? -8.535 -8.420 27.348 1.00 73.69 272 ARG A O 1
#

Radius of gyration: 31.87 Å; Cα contacts (8 Å, |Δi|>4): 272; chains: 1; bounding box: 85×34×88 Å

Sequence (272 aa):
MPGSLERFVLEYVESVGGIWEEVEPQVYDVMMPESLRRELLLGPVEVARLAFDPEALADHPAAQLMTFGHPSLDRFFALAQAQGHVASVYLPASNLAPHDLRSLVRRCLQLAPGLELEIGQRRVYHFRAALFWFEATYVSDEKEQDIVAIGVERYYGRPARHLEQALRSTDPGSPPSLPYPDAPCLPLAQTYALARHELLRSVQVTAHARLAELQGAMRRQMARVSAYFSDLRAELHERQGRAGQDSESVARLLEQEHALEREEQARLAELR

Mean predicted aligned error: 10.61 Å

Nearest PDB structures (foldseek):
  4tw1-assembly1_A  TM=5.951E-01  e=7.291E+00  Staphylococcus aureus subsp. aureus USA300_TCH1516

Solvent-accessible surface area (backbone atoms only — not comparable to full-atom values): 16353 Å² total; per-residue (Å²): 129,74,52,77,67,56,44,49,54,52,52,49,38,46,74,72,72,20,52,73,46,80,78,49,94,62,28,33,42,36,36,57,58,67,72,58,33,58,68,32,66,52,59,91,53,76,62,30,42,39,23,66,46,80,74,54,38,78,85,34,74,84,40,46,70,58,46,93,91,35,71,44,46,55,37,49,52,53,55,56,66,75,43,78,92,75,84,68,66,52,76,76,86,78,71,93,70,66,82,64,53,67,62,54,50,54,73,76,44,91,69,63,91,93,64,82,90,78,87,87,80,87,81,76,57,45,77,56,66,49,75,43,79,40,84,44,77,46,82,68,102,56,82,47,77,46,77,49,76,38,29,31,32,23,64,84,66,40,81,32,86,61,50,69,66,54,49,77,79,48,64,78,66,46,71,73,92,64,97,54,53,73,48,74,60,58,56,67,71,59,50,48,54,53,37,52,56,52,45,54,56,55,52,50,54,52,50,52,51,53,51,52,51,51,54,50,51,49,52,52,51,52,52,52,52,52,49,52,54,50,53,54,48,51,55,50,51,52,50,54,70,71,60,55,94,44,67,70,61,51,52,55,52,52,54,50,50,57,48,48,53,53,50,53,53,51,57,54,55,77,71,108

Secondary structure (DSSP, 8-state):
---HHHHHHHHHHHHTT-EEEEEETTEEEEE--HHHHHHTT--SSSEEEEESSTTHHHH-TTSEE--TT-HHHHHHHHHHHHS-S----------SS-TTHHHHHHHH--PPTTPPP--------B--EEEEEEEEEEESSSEEEEEEEEEEETTTTEE-TTHHHHHHTS-TTPPPSS-PPBPP---HHHHHHHHHHHHHHHHHHHHHHHHHHHHHHHHHHHHHHHHHHHHHHHHHHHHHHHH-S-HHHHHHHHHHHHHHHHHHHHHHHHT-

Foldseek 3Di:
DDDPLRVLLQVLCVVQVKDWDDPDVQKIWIAHPQVVCVQLVQDDDRTGIAGQDPVCCVVVVRHDHQDPPDSSVVSSVVVVVVPDPDFDFDQADDPPDPPPVVVVVCVVDDDDPPDDDDDDDDADADWDKDKDWDWDWDDDVDIDIDTDIWIATFQVRDTDVCVVVSVVPGDTPDDHPDPGHHDDGHDVVVSVVSRVVVVVVVVVVVNVVVVVVLVVVLVVVLVVLVVVLVVVVVVLVVVVVVVPPPPVSNVVSVVVNVVSVVVNVVVNVVSD

pLDDT: mean 86.96, std 8.1, range [49.38, 97.19]